Protein AF-A0A1I8IJ04-F1 (afdb_monomer_lite)

Secondary structure (DSSP, 8-state):
-----PPSS-EEE--EEE-TTSS-EEEPPPEEE----PPPPPEEEEEETTHHHHHHHHHHHHHHHHHHHHHHHHHHHHHT-SS--HHHHHHHHHHHHHHHHHHHHHHHHHHHHGGGSSEEEEEEEEE---S-TTS---EEEEEETTEE-SSPEETT--EEEEEEETTSS---EEEEEEETTTTEEPPP---B-

Radius of gyration: 32.97 Å; chains: 1; bounding box: 80×35×93 Å

Sequence (193 aa):
AEVTGLRSGTYHLQLEVQLHGTQMAVLSAALTVQPTLTPDPPTVTVSVVGLEQRRQLEATVCRLVNRRDRHVRRIHNIHMLPTKTLEETQLLAKYTETYNQIMDSLEDCFKSLEAYTGELVLQVSWACPQSNQEVPLSGYRVLVDGRQYGSALHQGMSSVRIKLSTDRPSHAVSMVALCESQGTQSPESNVVE

Organism: NCBI:txid282301

pLDDT: mean 90.71, std 8.18, range [56.47, 98.12]

Foldseek 3Di:
DDDDDDDFDKDWDKDWDQDPPDRDIDIDHTDIDGDDDAFAAKAKDKDWPCPVVLVVLVVLLVVLVVLLVVLVVLLVVLVPDPDHDPVSVVVNVVSVVVNVVSVVVNVVSVVVCVVVPFKTKMKMFIDGDTPDPVQDWQFKFKAKQNHTDDDTGGPPDGIDIDIDGVPDVDIWIWMWTAGPVRRHIHPIHDIDD

Structure (mmCIF, N/CA/C/O backbone):
data_AF-A0A1I8IJ04-F1
#
_entry.id   AF-A0A1I8IJ04-F1
#
loop_
_atom_site.group_PDB
_atom_site.id
_atom_site.type_symbol
_atom_site.label_atom_id
_atom_site.label_alt_id
_atom_site.label_comp_id
_atom_site.label_asym_id
_atom_site.label_entity_id
_atom_site.label_seq_id
_atom_site.pdbx_PDB_ins_code
_atom_site.Cartn_x
_atom_site.Cartn_y
_atom_site.Cartn_z
_atom_site.occupancy
_atom_site.B_iso_or_equiv
_atom_site.auth_seq_id
_atom_site.auth_comp_id
_atom_site.auth_asym_id
_atom_site.auth_atom_id
_atom_site.pdbx_PDB_model_num
ATOM 1 N N . ALA A 1 1 ? -30.677 -16.085 27.618 1.00 56.47 1 ALA A N 1
ATOM 2 C CA . ALA A 1 1 ? -30.889 -14.697 27.171 1.00 56.47 1 ALA A CA 1
ATOM 3 C C . ALA A 1 1 ? -29.604 -13.937 27.439 1.00 56.47 1 ALA A C 1
ATOM 5 O O . ALA A 1 1 ? -29.071 -14.074 28.533 1.00 56.47 1 ALA A O 1
ATOM 6 N N . GLU A 1 2 ? -29.082 -13.226 26.447 1.00 61.84 2 GLU A N 1
ATOM 7 C CA . GLU A 1 2 ? -27.903 -12.369 26.588 1.00 61.84 2 GLU A CA 1
ATOM 8 C C . GLU A 1 2 ? -28.388 -10.922 26.733 1.00 61.84 2 GLU A C 1
ATOM 10 O O . GLU A 1 2 ? -29.292 -10.505 26.008 1.00 61.84 2 GLU A O 1
ATOM 15 N N . VAL A 1 3 ? -27.864 -10.186 27.717 1.00 66.31 3 VAL A N 1
ATOM 16 C CA . VAL A 1 3 ? -28.253 -8.792 27.971 1.00 66.31 3 VAL A CA 1
ATOM 17 C C . VAL A 1 3 ? -27.189 -7.887 27.363 1.00 66.31 3 VAL A C 1
ATOM 19 O O . VAL A 1 3 ? -26.081 -7.793 27.882 1.00 66.31 3 VAL A O 1
ATOM 22 N N . THR A 1 4 ? -27.525 -7.229 26.257 1.00 68.38 4 THR A N 1
ATOM 23 C CA . THR A 1 4 ? -26.627 -6.337 25.508 1.00 68.38 4 THR A CA 1
ATOM 24 C C . THR A 1 4 ? -27.082 -4.879 25.604 1.00 68.38 4 THR A C 1
ATOM 26 O O . THR A 1 4 ? -28.256 -4.608 25.845 1.00 68.38 4 THR A O 1
ATOM 29 N N . GLY A 1 5 ? -26.176 -3.924 25.369 1.00 65.56 5 GLY A N 1
ATOM 30 C CA . GLY A 1 5 ? -26.518 -2.492 25.313 1.00 65.56 5 GLY A CA 1
ATOM 31 C C . GLY A 1 5 ? -26.672 -1.807 26.675 1.00 65.56 5 GLY A C 1
ATOM 32 O O . GLY A 1 5 ? -27.296 -0.751 26.773 1.00 65.56 5 GLY A O 1
ATOM 33 N N . LEU A 1 6 ? -26.114 -2.397 27.733 1.00 70.56 6 LEU A N 1
ATOM 34 C CA . LEU A 1 6 ? -26.060 -1.770 29.049 1.00 70.56 6 LEU A CA 1
ATOM 35 C C . LEU A 1 6 ? -25.061 -0.602 29.031 1.00 70.56 6 LEU A C 1
ATOM 37 O O . LEU A 1 6 ? -23.940 -0.734 28.544 1.00 70.56 6 LEU A O 1
ATOM 41 N N . ARG A 1 7 ? -25.473 0.549 29.572 1.00 70.25 7 ARG A N 1
ATOM 42 C CA . ARG A 1 7 ? -24.591 1.707 29.809 1.00 70.25 7 ARG A CA 1
ATOM 43 C C . ARG A 1 7 ? -23.613 1.423 30.950 1.00 70.25 7 ARG A C 1
ATOM 45 O O . ARG A 1 7 ? -23.806 0.454 31.684 1.00 70.25 7 ARG A O 1
ATOM 52 N N . SER A 1 8 ? -22.628 2.299 31.150 1.00 67.88 8 SER A N 1
ATOM 53 C CA . SER A 1 8 ? -21.810 2.278 32.366 1.00 67.88 8 SER A CA 1
ATOM 54 C C . SER A 1 8 ? -22.700 2.302 33.606 1.00 67.88 8 SER A C 1
ATOM 56 O O . SER A 1 8 ? -23.644 3.091 33.687 1.00 67.88 8 SER A O 1
ATOM 58 N N . GLY A 1 9 ? -22.435 1.416 34.558 1.00 71.69 9 GLY A N 1
ATOM 59 C CA . GLY A 1 9 ? -23.201 1.366 35.792 1.00 71.69 9 GLY A CA 1
ATOM 60 C C . GLY A 1 9 ? -23.148 0.017 36.485 1.00 71.69 9 GLY A C 1
ATOM 61 O O . GLY A 1 9 ? -22.697 -0.989 35.938 1.00 71.69 9 GLY A O 1
ATOM 62 N N . THR A 1 10 ? -23.634 0.019 37.719 1.00 81.19 10 THR A N 1
ATOM 63 C CA . THR A 1 10 ? -23.837 -1.193 38.503 1.00 81.19 10 THR A CA 1
ATOM 64 C C . THR A 1 10 ? -25.264 -1.668 38.278 1.00 81.19 10 THR A C 1
ATOM 66 O O . THR A 1 10 ? -26.213 -0.941 38.566 1.00 81.19 10 THR A O 1
ATOM 69 N N . TYR A 1 11 ? -25.414 -2.887 37.772 1.00 85.56 11 TYR A N 1
ATOM 70 C CA . TYR A 1 11 ? -26.710 -3.512 37.541 1.00 85.56 11 TYR A CA 1
ATOM 71 C C . TYR A 1 11 ? -26.932 -4.623 38.555 1.00 85.56 11 TYR A C 1
ATOM 73 O O . TYR A 1 11 ? -26.007 -5.354 38.912 1.00 85.56 11 TYR A O 1
ATOM 81 N N . HIS A 1 12 ? -28.180 -4.766 38.986 1.00 87.81 12 HIS A N 1
ATOM 82 C CA . HIS A 1 12 ? -28.627 -5.892 39.791 1.00 87.81 12 HIS A CA 1
ATOM 83 C C . HIS A 1 12 ? -29.504 -6.782 38.919 1.00 87.81 12 HIS A C 1
ATOM 85 O O . HIS A 1 12 ? -30.594 -6.387 38.510 1.00 87.81 12 HIS A O 1
ATOM 91 N N . LEU A 1 13 ? -29.003 -7.971 38.604 1.00 87.62 13 LEU A N 1
ATOM 92 C CA . LEU A 1 13 ? -29.735 -8.986 37.861 1.00 87.62 13 LEU A CA 1
ATOM 93 C C . LEU A 1 13 ? -30.413 -9.938 38.845 1.00 87.62 13 LEU A C 1
ATOM 95 O O . LEU A 1 13 ? -29.781 -10.428 39.781 1.00 87.62 13 LEU A O 1
ATOM 99 N N . GLN A 1 14 ? -31.690 -10.221 38.615 1.00 90.44 14 GLN A N 1
ATOM 100 C CA . GLN A 1 14 ? -32.460 -11.208 39.365 1.00 90.44 14 GLN A CA 1
ATOM 101 C C . GLN A 1 14 ? -33.199 -12.117 38.389 1.00 90.44 14 GLN A C 1
ATOM 103 O O . GLN A 1 14 ? -33.692 -11.665 37.357 1.00 90.44 14 GLN A O 1
ATOM 108 N N . LEU A 1 15 ? -33.257 -13.406 38.717 1.00 88.81 15 LEU A N 1
ATOM 109 C CA . LEU A 1 15 ? -34.081 -14.372 38.010 1.00 88.81 15 LEU A CA 1
ATOM 110 C C . LEU A 1 15 ? -35.420 -14.481 38.740 1.00 88.81 15 LEU A C 1
ATOM 112 O O . LEU A 1 15 ? -35.450 -14.857 39.912 1.00 88.81 15 LEU A O 1
ATOM 116 N N . GLU A 1 16 ? -36.509 -14.184 38.042 1.00 91.75 16 GLU A N 1
ATOM 117 C CA . GLU A 1 16 ? -37.867 -14.439 38.517 1.00 91.75 16 GLU A CA 1
ATOM 118 C C . GLU A 1 16 ? -38.419 -15.682 37.816 1.00 91.75 16 GLU A C 1
ATOM 120 O O . GLU A 1 16 ? -38.461 -15.750 36.586 1.00 91.75 16 GLU A O 1
ATOM 125 N N . VAL A 1 17 ? -38.820 -16.686 38.596 1.00 90.00 17 VAL A N 1
ATOM 126 C CA . VAL A 1 17 ? -39.438 -17.914 38.085 1.00 90.00 17 VAL A CA 1
ATOM 127 C C . VAL A 1 17 ? -40.867 -17.992 38.593 1.00 90.00 17 VAL A C 1
ATOM 129 O O . VAL A 1 17 ? -41.111 -18.039 39.800 1.00 90.00 17 VAL A O 1
ATOM 132 N N . GLN A 1 18 ? -41.816 -18.040 37.664 1.00 92.06 18 GLN A N 1
ATOM 133 C CA . GLN A 1 18 ? -43.234 -18.122 37.985 1.00 92.06 18 GLN A CA 1
ATOM 134 C C . GLN A 1 18 ? -43.676 -19.586 38.058 1.00 92.06 18 GLN A C 1
ATOM 136 O O . GLN A 1 18 ? -43.494 -20.353 37.110 1.00 92.06 18 GLN A O 1
ATOM 141 N N . LEU A 1 19 ? -44.225 -19.995 39.203 1.00 87.62 19 LEU A N 1
ATOM 142 C CA . LEU A 1 19 ? -44.601 -21.387 39.447 1.00 87.62 19 LEU A CA 1
ATOM 143 C C . LEU A 1 19 ? -45.968 -21.693 38.825 1.00 87.62 19 LEU A C 1
ATOM 145 O O . LEU A 1 19 ? -46.998 -21.163 39.249 1.00 87.62 19 LEU A O 1
ATOM 149 N N . HIS A 1 20 ? -45.979 -22.581 37.831 1.00 87.88 20 HIS A N 1
ATOM 150 C CA . HIS A 1 20 ? -47.178 -22.946 37.081 1.00 87.88 20 HIS A CA 1
ATOM 151 C C . HIS A 1 20 ? -48.312 -23.437 37.998 1.00 87.88 20 HIS A C 1
ATOM 153 O O . HIS A 1 20 ? -48.116 -24.322 38.829 1.00 87.88 20 HIS A O 1
ATOM 159 N N . GLY A 1 21 ? -49.517 -22.891 37.814 1.00 86.00 21 GLY A N 1
ATOM 160 C CA . GLY A 1 21 ? -50.687 -23.225 38.633 1.00 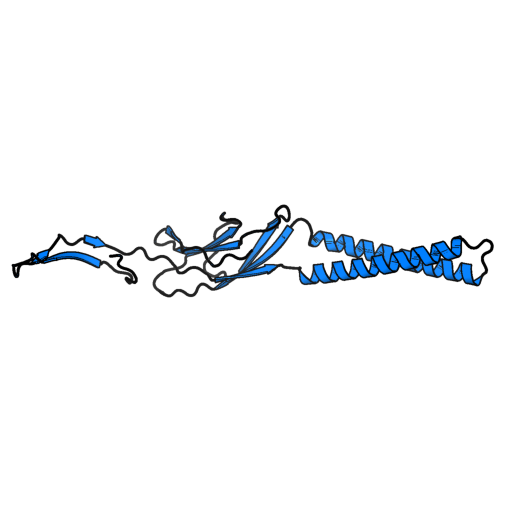86.00 21 GLY A CA 1
ATOM 161 C C . GLY A 1 21 ? -50.758 -22.484 39.972 1.00 86.00 21 GLY A C 1
ATOM 162 O O . GLY A 1 21 ? -51.680 -22.728 40.745 1.00 86.00 21 GLY A O 1
ATOM 163 N N . THR A 1 22 ? -49.830 -21.561 40.244 1.00 85.31 22 THR A N 1
ATOM 164 C CA . THR A 1 22 ? -49.875 -20.668 41.410 1.00 85.31 22 THR A CA 1
ATOM 165 C C . THR A 1 22 ? -49.720 -19.206 40.984 1.00 85.31 22 THR A C 1
ATOM 167 O O . THR A 1 22 ? -49.283 -18.918 39.873 1.00 85.31 22 THR A O 1
ATOM 170 N N . GLN A 1 23 ? -50.058 -18.269 41.875 1.00 84.88 23 GLN A N 1
ATOM 171 C CA . GLN A 1 23 ? -49.698 -16.849 41.721 1.00 84.88 23 GLN A CA 1
ATOM 172 C C . GLN A 1 23 ? -48.345 -16.511 42.373 1.00 84.88 23 GLN A C 1
ATOM 174 O O . GLN A 1 23 ? -48.031 -15.342 42.577 1.00 84.88 23 GLN A O 1
ATOM 179 N N . MET A 1 24 ? -47.548 -17.519 42.741 1.00 84.81 24 MET A N 1
ATOM 180 C CA . MET A 1 24 ? -46.270 -17.302 43.411 1.00 84.81 24 MET A CA 1
ATOM 181 C C . MET A 1 24 ? -45.136 -17.168 42.395 1.00 84.81 24 MET A C 1
ATOM 183 O O . MET A 1 24 ? -44.966 -18.007 41.506 1.00 84.81 24 MET A O 1
ATOM 187 N N . ALA A 1 25 ? -44.334 -16.123 42.575 1.00 86.31 25 ALA A N 1
ATOM 188 C CA . ALA A 1 25 ? -43.058 -15.944 41.902 1.00 86.31 25 ALA A CA 1
ATOM 189 C C . ALA A 1 25 ? -41.919 -16.190 42.897 1.00 86.31 25 ALA A C 1
ATOM 191 O O . ALA A 1 25 ? -41.970 -15.734 44.042 1.00 86.31 25 ALA A O 1
ATOM 192 N N . VAL A 1 26 ? -40.900 -16.931 42.465 1.00 90.06 26 VAL A N 1
ATOM 193 C CA . VAL A 1 26 ? -39.673 -17.155 43.232 1.00 90.06 26 VAL A CA 1
ATOM 194 C C . VAL A 1 26 ? -38.569 -16.311 42.613 1.00 90.06 26 VAL A C 1
ATOM 196 O O . VAL A 1 26 ? -38.272 -16.447 41.427 1.00 90.06 26 VAL A O 1
ATOM 199 N N . LEU A 1 27 ? -37.969 -15.447 43.427 1.00 90.12 27 LEU A N 1
ATOM 200 C CA . LEU A 1 27 ? -36.862 -14.579 43.035 1.00 90.12 27 LEU A CA 1
ATOM 201 C C . LEU A 1 27 ? -35.532 -15.188 43.483 1.00 90.12 27 LEU A C 1
ATOM 203 O O . LEU A 1 27 ? -35.409 -15.674 44.610 1.00 90.12 27 LEU A O 1
ATOM 207 N N . SER A 1 28 ? -34.519 -15.137 42.621 1.00 90.38 28 SER A N 1
ATOM 208 C CA . SER A 1 28 ? -33.143 -15.445 43.012 1.00 90.38 28 SER A CA 1
ATOM 209 C C . SER A 1 28 ? -32.532 -14.322 43.856 1.00 90.38 28 SER A C 1
ATOM 211 O O . SER A 1 28 ? -33.002 -13.182 43.860 1.00 90.38 28 SER A O 1
ATOM 213 N N . ALA A 1 29 ? -31.402 -14.611 44.506 1.00 89.94 29 ALA A N 1
ATOM 214 C CA . ALA A 1 29 ? -30.531 -13.557 45.019 1.00 89.94 29 ALA A CA 1
ATOM 215 C C . ALA A 1 29 ? -30.107 -12.608 43.881 1.00 89.94 29 ALA A C 1
ATOM 217 O O . ALA A 1 29 ? -29.963 -13.035 42.730 1.00 89.94 29 ALA A O 1
ATOM 218 N N . ALA A 1 30 ? -29.919 -11.326 44.209 1.00 88.00 30 ALA A N 1
ATOM 219 C CA . ALA A 1 30 ? -29.448 -10.333 43.252 1.00 88.00 30 ALA A CA 1
ATOM 220 C C . ALA A 1 30 ? -27.968 -10.562 42.931 1.00 88.00 30 ALA A C 1
ATOM 222 O O . ALA A 1 30 ? -27.127 -10.581 43.830 1.00 88.00 30 ALA A O 1
ATOM 223 N N . LEU A 1 31 ? -27.655 -10.693 41.645 1.00 87.12 31 LEU A N 1
ATOM 224 C CA . LEU A 1 31 ? -26.290 -10.678 41.143 1.00 87.12 31 LEU A CA 1
ATOM 225 C C . LEU A 1 31 ? -25.923 -9.245 40.762 1.00 87.12 31 LEU A C 1
ATOM 227 O O . LEU A 1 31 ? -26.550 -8.647 39.888 1.00 87.12 31 LEU A O 1
ATOM 231 N N . THR A 1 32 ? -24.894 -8.705 41.403 1.00 86.38 32 THR A N 1
ATOM 232 C CA . THR A 1 32 ? -24.344 -7.398 41.045 1.00 86.38 32 THR A CA 1
ATOM 233 C C . THR A 1 32 ? -23.336 -7.565 39.915 1.00 86.38 32 THR A C 1
ATOM 235 O O . THR A 1 32 ? -22.356 -8.292 40.062 1.00 86.38 32 THR A O 1
ATOM 238 N N . VAL A 1 33 ? -23.565 -6.883 38.797 1.00 83.44 33 VAL A N 1
ATOM 239 C CA . VAL A 1 33 ? -22.701 -6.911 37.611 1.00 83.44 33 VAL A CA 1
ATOM 240 C C . VAL A 1 33 ? -22.368 -5.499 37.155 1.00 83.44 33 VAL A C 1
ATOM 242 O O . VAL A 1 33 ? -23.212 -4.604 37.170 1.00 83.44 33 VAL A O 1
ATOM 245 N N . GLN A 1 34 ? -21.127 -5.324 36.714 1.00 77.88 34 GLN A N 1
ATOM 246 C CA . GLN A 1 34 ? -20.659 -4.127 36.028 1.00 77.88 34 GLN A CA 1
ATOM 247 C C . GLN A 1 34 ? -20.233 -4.540 34.618 1.00 77.88 34 GLN A C 1
ATOM 249 O O . GLN A 1 34 ? -19.296 -5.330 34.487 1.00 77.88 34 GLN A O 1
ATOM 254 N N . PRO A 1 35 ? -20.929 -4.078 33.567 1.00 72.69 35 PRO A N 1
ATOM 255 C CA . PRO A 1 35 ? -20.562 -4.385 32.196 1.00 72.69 35 PRO A CA 1
ATOM 256 C C . PRO A 1 35 ? -19.160 -3.855 31.913 1.00 72.69 35 PRO A C 1
ATOM 258 O O . PRO A 1 35 ? -18.861 -2.687 32.167 1.00 72.69 35 PRO A O 1
ATOM 261 N N . THR A 1 36 ? -18.299 -4.710 31.373 1.00 70.44 36 THR A N 1
ATOM 262 C CA . THR A 1 36 ? -17.015 -4.279 30.830 1.00 70.44 36 THR A CA 1
ATOM 263 C C . THR A 1 36 ? -17.291 -3.461 29.572 1.00 70.44 36 THR A C 1
ATOM 265 O O . THR A 1 36 ? -17.899 -3.965 28.628 1.00 70.44 36 THR A O 1
ATOM 268 N N . LEU A 1 37 ? -16.886 -2.193 29.564 1.00 76.00 37 LEU A N 1
ATOM 269 C CA . LEU A 1 37 ? -17.071 -1.321 28.412 1.00 76.00 37 LEU A CA 1
ATOM 270 C C . LEU A 1 37 ? -15.836 -1.437 27.526 1.00 76.00 37 LEU A C 1
ATOM 272 O O . LEU A 1 37 ? -14.731 -1.054 27.909 1.00 76.00 37 LEU A O 1
ATOM 276 N N . THR A 1 38 ? -16.023 -1.989 26.336 1.00 82.81 38 THR A N 1
ATOM 277 C CA . THR A 1 38 ? -14.989 -2.025 25.303 1.00 82.81 38 THR A CA 1
ATOM 278 C C . THR A 1 38 ? -15.186 -0.860 24.340 1.00 82.81 38 THR A C 1
ATOM 280 O O . THR A 1 38 ? -16.334 -0.526 24.039 1.00 82.81 38 THR A O 1
ATOM 283 N N . PRO A 1 39 ? -14.104 -0.253 23.831 1.00 89.06 39 PRO A N 1
ATOM 284 C CA . PRO A 1 39 ? -14.224 0.753 22.788 1.00 89.06 39 PRO A CA 1
ATOM 285 C C . PRO A 1 39 ? -14.761 0.146 21.489 1.00 89.06 39 PRO A C 1
ATOM 287 O O . PRO A 1 39 ? -14.591 -1.050 21.227 1.00 89.06 39 PRO A O 1
ATOM 290 N N . ASP A 1 40 ? -15.372 0.988 20.662 1.00 91.38 40 ASP A N 1
ATOM 291 C CA . ASP A 1 40 ? -15.777 0.605 19.312 1.00 91.38 40 ASP A CA 1
ATOM 292 C C . ASP A 1 40 ? -14.547 0.394 18.415 1.00 91.38 40 ASP A C 1
ATOM 294 O O . ASP A 1 40 ? -13.523 1.066 18.608 1.00 91.38 40 ASP A O 1
ATOM 298 N N . PRO A 1 41 ? -14.620 -0.529 17.436 1.00 94.12 41 PRO A N 1
ATOM 299 C CA . PRO A 1 41 ? -13.514 -0.789 16.531 1.00 94.12 41 PRO A CA 1
ATOM 300 C C . PRO A 1 41 ? -13.253 0.417 15.614 1.00 94.12 41 PRO A C 1
ATOM 302 O O . PRO A 1 41 ? -14.196 1.032 15.104 1.00 94.12 41 PRO A O 1
ATOM 305 N N . PRO A 1 42 ? -11.980 0.750 15.344 1.00 96.12 42 PRO A N 1
ATOM 306 C CA . PRO A 1 42 ? -11.651 1.782 14.374 1.00 96.12 42 PRO A CA 1
ATOM 307 C C . PRO A 1 42 ? -12.023 1.335 12.956 1.00 96.12 42 PRO A C 1
ATOM 309 O O . PRO A 1 42 ? -12.065 0.149 12.644 1.00 96.12 42 PRO A O 1
ATOM 312 N N . THR A 1 43 ? -12.246 2.298 12.067 1.00 97.12 43 THR A N 1
ATOM 313 C CA . THR A 1 43 ? -12.344 2.068 10.621 1.00 97.12 43 THR A CA 1
ATOM 314 C C . THR A 1 43 ? -11.022 2.449 9.975 1.00 97.12 43 THR A C 1
ATOM 316 O O . THR A 1 43 ? -10.601 3.603 10.066 1.00 97.12 43 THR A O 1
ATOM 319 N N . VAL A 1 44 ? -10.368 1.483 9.335 1.00 97.50 44 VAL A N 1
ATOM 320 C CA . VAL A 1 44 ? -9.023 1.615 8.770 1.00 97.50 44 VAL A CA 1
ATOM 321 C C . VAL A 1 44 ? -9.085 1.801 7.258 1.00 97.50 44 VAL A C 1
ATOM 323 O O . VAL A 1 44 ? -9.836 1.134 6.550 1.00 97.50 44 VAL A O 1
ATOM 326 N N . THR A 1 45 ? -8.236 2.692 6.761 1.00 97.38 45 THR A N 1
ATOM 327 C CA . THR A 1 45 ? -7.965 2.925 5.343 1.00 97.38 45 THR A CA 1
ATOM 328 C C . THR A 1 45 ? -6.466 2.827 5.105 1.00 97.38 45 THR A C 1
ATOM 330 O O . THR A 1 45 ? -5.667 3.315 5.907 1.00 97.38 45 THR A O 1
ATOM 333 N N . VAL A 1 46 ? -6.071 2.185 4.010 1.00 96.44 46 VAL A N 1
ATOM 334 C CA . VAL A 1 46 ? -4.663 1.959 3.678 1.00 96.44 46 VAL A CA 1
ATOM 335 C C . VAL A 1 46 ? -4.394 2.486 2.279 1.00 96.44 46 VAL A C 1
ATOM 337 O O . VAL A 1 46 ? -5.169 2.259 1.354 1.00 96.44 46 VAL A O 1
ATOM 340 N N . SER A 1 47 ? -3.278 3.190 2.119 1.00 95.31 47 SER A N 1
ATOM 341 C CA . SER A 1 47 ? -2.760 3.571 0.806 1.00 95.31 47 SER A CA 1
ATOM 342 C C . SER A 1 47 ? -1.276 3.249 0.705 1.00 95.31 47 SER A C 1
ATOM 344 O O . SER A 1 47 ? -0.525 3.401 1.668 1.00 95.31 47 SER A O 1
ATOM 346 N N . VAL A 1 48 ? -0.847 2.792 -0.469 1.00 94.38 48 VAL A N 1
ATOM 347 C CA . VAL A 1 48 ? 0.558 2.476 -0.736 1.00 94.38 48 VAL A CA 1
ATOM 348 C C . VAL A 1 48 ? 1.284 3.760 -1.129 1.00 94.38 48 VAL A C 1
ATOM 350 O O . VAL A 1 48 ? 0.968 4.391 -2.143 1.00 94.38 48 VAL A O 1
ATOM 353 N N . VAL A 1 49 ? 2.271 4.154 -0.332 1.00 94.12 49 VAL A N 1
ATOM 354 C CA . VAL A 1 49 ? 3.097 5.332 -0.596 1.00 94.12 49 VAL A CA 1
ATOM 355 C C . VAL A 1 49 ? 4.009 5.037 -1.782 1.00 94.12 49 VAL A C 1
ATOM 357 O O . VAL A 1 49 ? 4.695 4.020 -1.813 1.00 94.12 49 VAL A O 1
ATOM 360 N N . GLY A 1 50 ? 4.036 5.938 -2.765 1.00 91.94 50 GLY A N 1
ATOM 361 C CA . GLY A 1 50 ? 4.925 5.793 -3.917 1.00 91.94 50 GLY A CA 1
ATOM 362 C C . GLY A 1 50 ? 4.399 4.893 -5.037 1.00 91.94 50 GLY A C 1
ATOM 363 O O . GLY A 1 50 ? 5.090 4.725 -6.037 1.00 91.94 50 GLY A O 1
ATOM 364 N N . LEU A 1 51 ? 3.196 4.317 -4.908 1.00 91.88 51 LEU A N 1
ATOM 365 C CA . LEU A 1 51 ? 2.653 3.382 -5.901 1.00 91.88 51 LEU A CA 1
ATOM 366 C C . LEU A 1 51 ? 2.508 4.014 -7.287 1.00 91.88 51 LEU A C 1
ATOM 368 O O . LEU A 1 51 ? 2.879 3.409 -8.290 1.00 91.88 51 LEU A O 1
ATOM 372 N N . GLU A 1 52 ? 1.975 5.232 -7.347 1.00 93.44 52 GLU A N 1
ATOM 373 C CA . GLU A 1 52 ? 1.774 5.932 -8.615 1.00 93.44 52 GLU A CA 1
ATOM 374 C C . GLU A 1 52 ? 3.114 6.324 -9.251 1.00 93.44 52 GLU A C 1
ATOM 376 O O . GLU A 1 52 ? 3.325 6.120 -10.443 1.00 93.44 52 GLU A O 1
ATOM 381 N N . GLN A 1 53 ? 4.066 6.788 -8.441 1.00 93.69 53 GLN A N 1
ATOM 382 C CA . GLN A 1 53 ? 5.427 7.090 -8.880 1.00 93.69 53 GLN A CA 1
ATOM 383 C C . GLN A 1 53 ? 6.115 5.839 -9.441 1.00 93.69 53 GLN A C 1
ATOM 385 O O . GLN A 1 53 ? 6.702 5.891 -10.522 1.00 93.69 53 GLN A O 1
ATOM 390 N N . ARG A 1 54 ? 5.978 4.693 -8.761 1.00 93.38 54 ARG A N 1
ATOM 391 C CA . ARG A 1 54 ? 6.492 3.406 -9.237 1.00 93.38 54 ARG A CA 1
ATOM 392 C C . ARG A 1 54 ? 5.859 3.004 -10.571 1.00 93.38 54 ARG 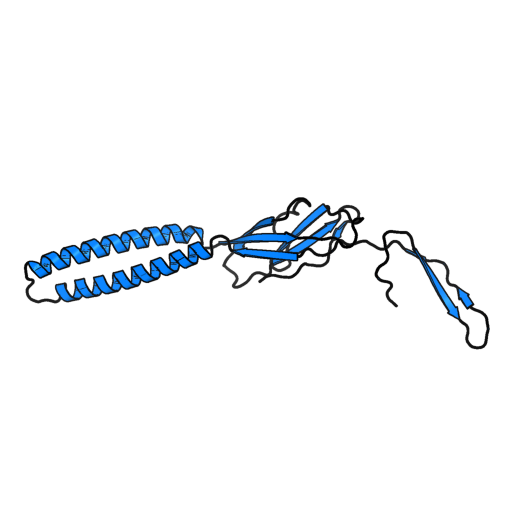A C 1
ATOM 394 O O . ARG A 1 54 ? 6.586 2.647 -11.493 1.00 93.38 54 ARG A O 1
ATOM 401 N N . ARG A 1 55 ? 4.534 3.117 -10.715 1.00 94.06 55 ARG A N 1
ATOM 402 C CA . ARG A 1 55 ? 3.829 2.819 -11.978 1.00 94.06 55 ARG A CA 1
ATOM 403 C C . ARG A 1 55 ? 4.315 3.693 -13.132 1.00 94.06 55 ARG A C 1
ATOM 405 O O . ARG A 1 55 ? 4.541 3.200 -14.237 1.00 94.06 55 ARG A O 1
ATOM 412 N N . GLN A 1 56 ? 4.514 4.986 -12.885 1.00 95.25 56 GLN A N 1
ATOM 413 C CA . GLN A 1 56 ? 5.046 5.917 -13.883 1.00 95.25 56 GLN A CA 1
ATOM 414 C C . GLN A 1 56 ? 6.490 5.582 -14.272 1.00 95.25 56 GLN A C 1
ATOM 416 O O . GLN A 1 56 ? 6.859 5.684 -15.450 1.00 95.25 56 GLN A O 1
ATOM 421 N N . LEU A 1 57 ? 7.298 5.147 -13.306 1.00 95.44 57 LEU A N 1
ATOM 422 C CA . LEU A 1 57 ? 8.665 4.710 -13.543 1.00 95.44 57 LEU A CA 1
ATOM 423 C C . LEU A 1 57 ? 8.703 3.429 -14.389 1.00 95.44 57 LEU A C 1
ATOM 425 O O . LEU A 1 57 ? 9.378 3.400 -15.416 1.00 95.44 57 LEU A O 1
ATOM 429 N N . GLU A 1 58 ? 7.904 2.419 -14.045 1.00 94.62 58 GLU A N 1
ATOM 430 C CA . GLU A 1 58 ? 7.760 1.177 -14.818 1.00 94.62 58 GLU A CA 1
ATOM 431 C C . GLU A 1 58 ? 7.303 1.452 -16.263 1.00 94.62 58 GLU A C 1
ATOM 433 O O . GLU A 1 58 ? 7.881 0.931 -17.224 1.00 94.62 58 GLU A O 1
ATOM 438 N N . ALA A 1 59 ? 6.327 2.348 -16.450 1.00 96.38 59 ALA A N 1
ATOM 439 C CA . ALA A 1 59 ? 5.886 2.776 -17.777 1.00 96.38 59 ALA A CA 1
ATOM 440 C C . ALA A 1 59 ? 7.007 3.475 -18.569 1.00 96.38 59 ALA A C 1
ATOM 442 O O . ALA A 1 59 ? 7.125 3.319 -19.788 1.00 96.38 59 ALA A O 1
ATOM 443 N N . THR A 1 60 ? 7.853 4.250 -17.893 1.00 97.31 60 THR A N 1
ATOM 444 C CA . THR A 1 60 ? 8.995 4.932 -18.513 1.00 97.31 60 THR A CA 1
ATOM 445 C C . THR A 1 60 ? 10.086 3.948 -18.915 1.00 97.31 60 THR A C 1
ATOM 447 O O . THR A 1 60 ? 10.521 3.987 -20.067 1.00 97.31 60 THR A O 1
ATOM 450 N N . VAL A 1 61 ? 10.435 3.000 -18.045 1.00 97.06 61 VAL A N 1
ATOM 451 C CA . VAL A 1 61 ? 11.369 1.907 -18.352 1.00 97.06 61 VAL A CA 1
ATOM 452 C C . VAL A 1 61 ? 10.888 1.115 -19.565 1.00 97.06 61 VAL A C 1
ATOM 454 O O . VAL A 1 61 ? 11.645 0.930 -20.517 1.00 97.06 61 VAL A O 1
ATOM 457 N N . CYS A 1 62 ? 9.611 0.724 -19.605 1.00 97.44 62 CYS A N 1
ATOM 458 C CA . CYS A 1 62 ? 9.041 -0.002 -20.741 1.00 97.44 62 CYS A CA 1
ATOM 459 C C . CYS A 1 62 ? 9.171 0.785 -22.059 1.00 97.44 62 CYS A C 1
ATOM 461 O O . CYS A 1 62 ? 9.569 0.238 -23.093 1.00 97.44 62 CYS A O 1
ATOM 463 N N . ARG A 1 63 ? 8.899 2.098 -22.042 1.00 97.94 63 ARG A N 1
ATOM 464 C CA . ARG A 1 63 ? 9.088 2.964 -23.221 1.00 97.94 63 ARG A CA 1
ATOM 465 C C . ARG A 1 63 ? 10.551 3.033 -23.654 1.00 97.94 63 ARG A C 1
ATOM 467 O O . ARG A 1 63 ? 10.826 2.944 -24.853 1.00 97.94 63 ARG A O 1
ATOM 474 N N . LEU A 1 64 ? 11.475 3.179 -22.708 1.00 98.12 64 LEU A N 1
ATOM 475 C CA . LEU A 1 64 ? 12.910 3.255 -22.979 1.00 98.12 64 LEU A CA 1
ATOM 476 C C . LEU A 1 64 ? 13.454 1.939 -23.546 1.00 98.12 64 LEU A C 1
ATOM 478 O O . LEU A 1 64 ? 14.148 1.977 -24.556 1.00 98.12 64 LEU A O 1
ATOM 482 N N . VAL A 1 65 ? 13.070 0.786 -22.991 1.00 97.94 65 VAL A N 1
ATOM 483 C CA . VAL A 1 65 ? 13.448 -0.543 -23.507 1.00 97.94 65 VAL A CA 1
ATOM 484 C C . VAL A 1 65 ? 12.941 -0.741 -24.936 1.00 97.94 65 VAL A C 1
ATOM 486 O O . VAL A 1 65 ? 13.712 -1.075 -25.834 1.00 97.94 65 VAL A O 1
ATOM 489 N N . ASN A 1 66 ? 11.669 -0.429 -25.192 1.00 97.69 66 ASN A N 1
ATOM 490 C CA . ASN A 1 66 ? 11.111 -0.505 -26.542 1.00 97.69 66 ASN A CA 1
ATOM 491 C C . ASN A 1 66 ? 11.844 0.421 -27.525 1.00 97.69 66 ASN A C 1
ATOM 493 O O . ASN A 1 66 ? 12.042 0.079 -28.695 1.00 97.69 66 ASN A O 1
ATOM 497 N N . ARG A 1 67 ? 12.253 1.611 -27.072 1.00 97.44 67 ARG A N 1
ATOM 498 C CA . ARG A 1 67 ? 13.041 2.545 -27.879 1.00 97.44 67 ARG A CA 1
ATOM 499 C C . ARG A 1 67 ? 14.452 2.003 -28.124 1.00 97.44 67 ARG A C 1
ATOM 501 O O . ARG A 1 67 ? 14.891 2.024 -29.273 1.00 97.44 67 ARG A O 1
ATOM 508 N N . ARG A 1 68 ? 15.122 1.464 -27.101 1.00 97.75 68 ARG A N 1
ATOM 509 C CA . ARG A 1 68 ? 16.440 0.816 -27.191 1.00 97.75 68 ARG A CA 1
ATOM 510 C C . ARG A 1 68 ? 16.429 -0.267 -28.260 1.00 97.75 68 ARG A C 1
ATOM 512 O O . ARG A 1 68 ? 17.242 -0.219 -29.175 1.00 97.75 68 ARG A O 1
ATOM 519 N N . ASP A 1 69 ? 15.463 -1.177 -28.211 1.00 97.44 69 ASP A N 1
ATOM 520 C CA . ASP A 1 69 ? 15.398 -2.314 -29.132 1.00 97.44 69 ASP A CA 1
ATOM 521 C C . ASP A 1 69 ? 15.205 -1.865 -30.589 1.00 97.44 69 ASP A C 1
ATOM 523 O O . ASP A 1 69 ? 15.809 -2.421 -31.508 1.00 97.44 69 ASP A O 1
ATOM 527 N N . ARG A 1 70 ? 14.429 -0.795 -30.823 1.00 96.31 70 ARG A N 1
ATOM 528 C CA . ARG A 1 70 ? 14.316 -0.171 -32.155 1.00 96.31 70 ARG A CA 1
ATOM 529 C C . ARG A 1 70 ? 15.651 0.400 -32.632 1.00 96.31 70 ARG A C 1
ATOM 531 O O . ARG A 1 70 ? 15.978 0.257 -33.809 1.00 96.31 70 ARG A O 1
ATOM 538 N N . HIS A 1 71 ? 16.408 1.052 -31.751 1.00 95.25 71 HIS A N 1
ATOM 539 C CA . HIS A 1 71 ? 17.720 1.607 -32.086 1.00 95.25 71 HIS A CA 1
ATOM 540 C C . HIS A 1 71 ? 18.756 0.512 -32.344 1.00 95.25 71 HIS A C 1
ATOM 542 O O . HIS A 1 71 ? 19.455 0.587 -33.349 1.00 95.25 71 HIS A O 1
ATOM 548 N N . VAL A 1 72 ? 18.782 -0.545 -31.531 1.00 96.56 72 VAL A N 1
ATOM 549 C CA . VAL A 1 72 ? 19.643 -1.717 -31.748 1.00 96.56 72 VAL A CA 1
ATOM 550 C C . VAL A 1 72 ? 19.379 -2.335 -33.120 1.00 96.56 72 VAL A C 1
ATOM 552 O O . VAL A 1 72 ? 20.321 -2.561 -33.874 1.00 96.56 72 VAL A O 1
ATOM 555 N N . ARG A 1 73 ? 18.108 -2.526 -33.505 1.00 96.44 73 ARG A N 1
ATOM 556 C CA . ARG A 1 73 ? 17.753 -3.031 -34.846 1.00 96.44 73 ARG A CA 1
ATOM 557 C C . ARG A 1 73 ? 18.239 -2.110 -35.964 1.00 96.44 73 ARG A C 1
ATOM 559 O O . ARG A 1 73 ? 18.784 -2.585 -36.951 1.00 96.44 73 ARG A O 1
ATOM 566 N N . ARG A 1 74 ? 18.077 -0.792 -35.817 1.00 95.00 74 ARG A N 1
ATOM 567 C CA . ARG A 1 74 ? 18.543 0.187 -36.816 1.00 95.00 74 ARG A CA 1
ATOM 568 C C . ARG A 1 74 ? 20.065 0.181 -36.964 1.00 95.00 74 ARG A C 1
ATOM 570 O O . ARG A 1 74 ? 20.561 0.150 -38.085 1.00 95.00 74 ARG A O 1
ATOM 577 N N . ILE A 1 75 ? 20.787 0.160 -35.846 1.00 94.75 75 ILE A N 1
ATOM 578 C CA . ILE A 1 75 ? 22.252 0.063 -35.803 1.00 94.75 75 ILE A CA 1
ATOM 579 C C . ILE A 1 75 ? 22.716 -1.237 -36.462 1.00 94.75 75 ILE A C 1
ATOM 581 O O . ILE A 1 75 ? 23.640 -1.221 -37.271 1.00 94.75 75 ILE A O 1
ATOM 585 N N . HIS A 1 76 ? 22.069 -2.357 -36.139 1.00 95.12 76 HIS A N 1
ATOM 586 C CA . HIS A 1 76 ? 22.379 -3.662 -36.711 1.00 95.12 76 HIS A CA 1
ATOM 587 C C . HIS A 1 76 ? 22.172 -3.686 -38.230 1.00 95.12 76 HIS A C 1
ATOM 589 O O . HIS A 1 76 ? 23.064 -4.110 -38.960 1.00 95.12 76 HIS A O 1
ATOM 595 N N . ASN A 1 77 ? 21.042 -3.163 -38.713 1.00 94.19 77 ASN A N 1
ATOM 596 C CA . ASN A 1 77 ? 20.742 -3.105 -40.143 1.00 94.19 77 ASN A CA 1
ATOM 597 C C . ASN A 1 77 ? 21.806 -2.322 -40.923 1.00 94.19 77 ASN A C 1
ATOM 599 O O . ASN A 1 77 ? 22.234 -2.777 -41.978 1.00 94.19 77 ASN A O 1
ATOM 603 N N . ILE A 1 78 ? 22.271 -1.184 -40.392 1.00 92.62 78 ILE A N 1
ATOM 604 C CA . ILE A 1 78 ? 23.344 -0.401 -41.027 1.00 92.62 78 ILE A CA 1
ATOM 605 C C . ILE A 1 78 ? 24.680 -1.152 -40.966 1.00 92.62 78 ILE A C 1
ATOM 607 O O . ILE A 1 78 ? 25.447 -1.143 -41.927 1.00 92.62 78 ILE A O 1
ATOM 611 N N . HIS A 1 79 ? 24.977 -1.833 -39.855 1.00 91.81 79 HIS A N 1
ATOM 612 C CA . HIS A 1 79 ? 26.201 -2.627 -39.740 1.00 91.81 79 HIS A CA 1
ATOM 613 C C . HIS A 1 79 ? 26.285 -3.747 -40.777 1.00 91.81 79 HIS A C 1
ATOM 615 O O . HIS A 1 79 ? 27.380 -3.966 -41.297 1.00 91.81 79 HIS A O 1
ATOM 621 N N . MET A 1 80 ? 25.154 -4.383 -41.098 1.00 93.19 80 MET A N 1
ATOM 622 C CA . MET A 1 80 ? 25.052 -5.484 -42.063 1.00 93.19 80 MET A CA 1
ATOM 623 C C . MET A 1 80 ? 25.188 -5.059 -43.531 1.00 93.19 80 MET A C 1
ATOM 625 O O . MET A 1 80 ? 25.270 -5.919 -44.406 1.00 93.19 80 MET A O 1
ATOM 629 N N . LEU A 1 81 ? 25.244 -3.757 -43.824 1.00 92.19 81 LEU A N 1
ATOM 630 C CA . LEU A 1 81 ? 25.494 -3.280 -45.180 1.00 92.19 81 LEU A CA 1
ATOM 631 C C . LEU A 1 81 ? 26.950 -3.564 -45.602 1.00 92.19 81 LEU A C 1
ATOM 633 O O . LEU A 1 81 ? 27.874 -3.241 -44.839 1.00 92.19 81 LEU A O 1
ATOM 637 N N . PRO A 1 82 ? 27.170 -4.116 -46.814 1.00 87.75 82 PRO A N 1
ATOM 638 C CA . PRO A 1 82 ? 28.496 -4.500 -47.307 1.00 87.75 82 PRO A CA 1
ATOM 639 C C . PRO A 1 82 ? 29.418 -3.295 -47.537 1.00 87.75 82 PRO A C 1
ATOM 641 O O . PRO A 1 82 ? 30.621 -3.384 -47.300 1.00 87.75 82 PRO A O 1
ATOM 644 N N . THR A 1 83 ? 28.852 -2.151 -47.922 1.00 90.00 83 THR A N 1
ATOM 645 C CA . THR A 1 83 ? 29.556 -0.872 -48.068 1.00 90.00 83 THR A CA 1
ATOM 646 C C . THR A 1 83 ? 28.680 0.210 -47.456 1.00 90.00 83 THR A C 1
ATOM 648 O O . THR A 1 83 ? 27.486 0.241 -47.739 1.00 90.00 83 THR A O 1
ATOM 651 N N . LYS A 1 84 ? 29.252 1.072 -46.608 1.00 90.94 84 LYS A N 1
ATOM 652 C CA . LYS A 1 84 ? 28.514 2.141 -45.920 1.00 90.94 84 LYS A CA 1
ATOM 653 C C . LYS A 1 84 ? 28.747 3.471 -46.624 1.00 90.94 84 LYS A C 1
ATOM 655 O O . LYS A 1 84 ? 29.895 3.850 -46.856 1.00 90.94 84 LYS A O 1
ATOM 660 N N . THR A 1 85 ? 27.679 4.184 -46.948 1.00 94.00 85 THR A N 1
ATOM 661 C CA . THR A 1 85 ? 27.758 5.556 -47.457 1.00 94.00 85 THR A CA 1
ATOM 662 C C . THR A 1 85 ? 28.105 6.539 -46.331 1.00 94.00 85 THR A C 1
ATOM 664 O O . THR A 1 85 ? 28.044 6.215 -45.137 1.00 94.00 85 THR A O 1
ATOM 667 N N . LEU A 1 86 ? 28.471 7.773 -46.692 1.00 93.31 86 LEU A N 1
ATOM 668 C CA . LEU A 1 86 ? 28.702 8.839 -45.711 1.00 93.31 86 LEU A CA 1
ATOM 669 C C . LEU A 1 86 ? 27.438 9.115 -44.876 1.00 93.31 86 LEU A C 1
ATOM 671 O O . LEU A 1 86 ? 27.528 9.274 -43.660 1.00 93.31 86 LEU A O 1
ATOM 675 N N . GLU A 1 87 ? 26.266 9.102 -45.515 1.00 93.88 87 GLU A N 1
ATOM 676 C CA . GLU A 1 87 ? 24.970 9.300 -44.857 1.00 93.88 87 GLU A CA 1
ATOM 677 C C . GLU A 1 87 ? 24.660 8.180 -43.857 1.00 93.88 87 GLU A C 1
ATOM 679 O O . GLU A 1 87 ? 24.264 8.449 -42.725 1.00 93.88 87 GLU A O 1
ATOM 684 N N . GLU A 1 88 ? 24.906 6.920 -44.226 1.00 93.56 88 GLU A N 1
ATOM 685 C CA . GLU A 1 88 ? 24.716 5.768 -43.336 1.00 93.56 88 GLU A CA 1
ATOM 686 C C . GLU A 1 88 ? 25.666 5.806 -42.136 1.00 93.56 88 GLU A C 1
ATOM 688 O O . GLU A 1 88 ? 25.279 5.445 -41.025 1.00 93.56 88 GLU A O 1
ATOM 693 N N . THR A 1 89 ? 26.889 6.300 -42.336 1.00 93.12 89 THR A N 1
ATOM 694 C CA . THR A 1 89 ? 27.878 6.474 -41.264 1.00 93.12 89 THR A CA 1
ATOM 695 C C . THR A 1 89 ? 27.447 7.569 -40.281 1.00 93.12 89 THR A C 1
ATOM 697 O O . THR A 1 89 ? 27.519 7.380 -39.065 1.00 93.12 89 THR A O 1
ATOM 700 N N . GLN A 1 90 ? 26.932 8.697 -40.782 1.00 94.69 90 GLN A N 1
ATOM 701 C CA . GLN A 1 90 ? 26.373 9.768 -39.947 1.00 94.69 90 GLN A CA 1
ATOM 702 C C . GLN A 1 90 ? 25.114 9.312 -39.199 1.00 94.69 90 GLN A C 1
ATOM 704 O O . GLN A 1 90 ? 24.943 9.593 -38.010 1.00 94.69 90 GLN A O 1
ATOM 709 N N . LEU A 1 91 ? 24.237 8.570 -39.876 1.00 94.44 91 LEU A N 1
ATOM 710 C CA . LEU A 1 91 ? 23.024 8.024 -39.281 1.00 94.44 91 LEU A CA 1
ATOM 711 C C . LEU A 1 91 ? 23.347 7.001 -38.184 1.00 94.44 91 LEU A C 1
ATOM 713 O O . LEU A 1 91 ? 22.705 7.004 -37.131 1.00 94.44 91 LEU A O 1
ATOM 717 N N . LEU A 1 92 ? 24.370 6.170 -38.400 1.00 94.62 92 LEU A N 1
ATOM 718 C CA . LEU A 1 92 ? 24.891 5.247 -37.400 1.00 94.62 92 LEU A CA 1
ATOM 719 C C . LEU A 1 92 ? 25.377 5.995 -36.155 1.00 94.62 92 LEU A C 1
ATOM 721 O O . LEU A 1 92 ? 24.965 5.641 -35.053 1.00 94.62 92 LEU A O 1
ATOM 725 N N . ALA A 1 93 ? 26.176 7.055 -36.320 1.00 94.94 93 ALA A N 1
ATOM 726 C CA . ALA A 1 93 ? 26.640 7.877 -35.201 1.00 94.94 93 ALA A CA 1
ATOM 727 C C . ALA A 1 93 ? 25.464 8.445 -34.386 1.00 94.94 93 ALA A C 1
ATOM 729 O O . ALA A 1 93 ? 25.428 8.296 -33.165 1.00 94.94 93 ALA A O 1
ATOM 730 N N . LYS A 1 94 ? 24.442 8.984 -35.065 1.00 95.69 94 LYS A N 1
ATOM 731 C CA . LYS A 1 94 ? 23.224 9.503 -34.422 1.00 95.69 94 LYS A CA 1
ATOM 732 C C . LYS A 1 94 ? 22.455 8.427 -33.650 1.00 95.69 94 LYS A C 1
ATOM 734 O O . LYS A 1 94 ? 21.960 8.678 -32.548 1.00 95.69 94 LYS A O 1
ATOM 739 N N . TYR A 1 95 ? 22.303 7.232 -34.223 1.00 95.69 95 TYR A N 1
ATOM 740 C CA . TYR A 1 95 ? 21.615 6.141 -33.534 1.00 95.69 95 TYR A CA 1
ATOM 741 C C . TYR A 1 95 ? 22.396 5.629 -32.329 1.00 95.69 95 TYR A C 1
ATOM 743 O O . TYR A 1 95 ? 21.756 5.337 -31.320 1.00 95.69 95 TYR A O 1
ATOM 751 N N . THR A 1 96 ? 23.724 5.564 -32.415 1.00 94.81 96 THR A N 1
ATOM 752 C CA . THR A 1 96 ? 24.606 5.183 -31.305 1.00 94.81 96 THR A CA 1
ATOM 753 C C . THR A 1 96 ? 24.563 6.213 -30.176 1.00 94.81 96 THR A C 1
ATOM 755 O O . THR A 1 96 ? 24.409 5.837 -29.019 1.00 94.81 96 THR A O 1
ATOM 758 N N . GLU A 1 97 ? 24.599 7.509 -30.489 1.00 96.62 97 GLU A N 1
ATOM 759 C CA . GLU A 1 97 ? 24.454 8.570 -29.485 1.00 96.62 97 GLU A CA 1
ATOM 760 C C . GLU A 1 97 ? 23.102 8.479 -28.765 1.00 96.62 97 GLU A C 1
ATOM 762 O O . GLU A 1 97 ? 23.036 8.464 -27.537 1.00 96.62 97 GLU A O 1
ATOM 767 N N . THR A 1 98 ? 22.014 8.328 -29.528 1.00 96.69 98 THR A N 1
ATOM 768 C CA . THR A 1 98 ? 20.673 8.167 -28.944 1.00 96.69 98 THR A CA 1
ATOM 769 C C . THR A 1 98 ? 20.577 6.892 -28.101 1.00 96.69 98 THR A C 1
ATOM 771 O O . THR A 1 98 ? 19.879 6.876 -27.092 1.00 96.69 98 THR A O 1
ATOM 774 N N . TYR A 1 99 ? 21.243 5.810 -28.514 1.00 97.25 99 TYR A N 1
ATOM 775 C CA . TYR A 1 99 ? 21.302 4.568 -27.748 1.00 97.25 99 TYR A CA 1
ATOM 776 C C . TYR A 1 99 ? 21.971 4.790 -26.388 1.00 97.25 99 TYR A C 1
ATOM 778 O O . TYR A 1 99 ? 21.399 4.385 -25.380 1.00 97.25 99 TYR A O 1
ATOM 786 N N . ASN A 1 100 ? 23.108 5.491 -26.346 1.00 97.12 100 ASN A N 1
ATOM 787 C CA . ASN A 1 100 ? 23.796 5.806 -25.092 1.00 97.12 100 ASN A CA 1
ATOM 788 C C . ASN A 1 100 ? 22.905 6.642 -24.161 1.00 97.12 100 ASN A C 1
ATOM 790 O O . ASN A 1 100 ? 22.689 6.245 -23.025 1.00 97.12 100 ASN A O 1
ATOM 794 N N . GLN A 1 101 ? 22.248 7.687 -24.678 1.00 97.75 101 GLN A N 1
ATOM 795 C CA . GLN A 1 101 ? 21.295 8.490 -23.893 1.00 97.75 101 GLN A CA 1
ATOM 796 C C . GLN A 1 101 ? 20.138 7.656 -23.312 1.00 97.75 101 GLN A C 1
ATOM 798 O O . GLN A 1 101 ? 19.665 7.914 -22.203 1.00 97.75 101 GLN A O 1
ATOM 803 N N . ILE A 1 102 ? 19.645 6.660 -24.062 1.00 97.94 102 ILE A N 1
ATOM 804 C CA . ILE A 1 102 ? 18.610 5.736 -23.573 1.00 97.94 102 ILE A CA 1
ATOM 805 C C . ILE A 1 102 ? 19.159 4.861 -22.446 1.00 97.94 102 ILE A C 1
ATOM 807 O O . ILE A 1 102 ? 18.440 4.623 -21.479 1.00 97.94 102 ILE A O 1
ATOM 811 N N . MET A 1 103 ? 20.393 4.373 -22.573 1.00 97.88 103 MET A N 1
ATOM 812 C CA . MET A 1 103 ? 21.035 3.557 -21.544 1.00 97.88 103 MET A CA 1
ATOM 813 C C . MET A 1 103 ? 21.265 4.356 -20.259 1.00 97.88 103 MET A C 1
ATOM 815 O O . MET A 1 103 ? 20.891 3.864 -19.199 1.00 97.88 103 MET A O 1
ATOM 819 N N . ASP A 1 104 ? 21.741 5.599 -20.362 1.00 98.00 104 ASP A N 1
ATOM 820 C CA . ASP A 1 104 ? 21.900 6.504 -19.215 1.00 98.00 104 ASP A CA 1
ATOM 821 C C . ASP A 1 104 ? 20.547 6.741 -18.519 1.00 98.00 104 ASP A C 1
ATOM 823 O O . ASP A 1 104 ? 20.401 6.561 -17.313 1.00 98.00 104 ASP A O 1
ATOM 827 N N . SER A 1 105 ? 19.498 7.026 -19.303 1.00 97.69 105 SER A N 1
ATOM 828 C CA . SER A 1 105 ? 18.139 7.217 -18.769 1.00 97.69 105 SER A CA 1
ATOM 829 C C . SER A 1 105 ? 17.581 5.955 -18.097 1.00 97.69 105 SER A C 1
ATOM 831 O O . SER A 1 105 ? 16.816 6.045 -17.136 1.00 97.69 105 SER A O 1
ATOM 833 N N . LEU A 1 106 ? 17.906 4.767 -18.621 1.00 97.44 106 LEU A N 1
ATOM 834 C CA . LEU A 1 106 ? 17.512 3.492 -18.019 1.00 97.44 106 LEU A CA 1
ATOM 835 C C . LEU A 1 106 ? 18.232 3.267 -16.691 1.00 97.44 106 LEU A C 1
ATOM 837 O O . LEU A 1 106 ? 17.594 2.830 -15.737 1.00 97.44 106 LEU A O 1
ATOM 841 N N . GLU A 1 107 ? 19.525 3.579 -16.618 1.00 96.81 107 GLU A N 1
ATOM 842 C CA . GLU A 1 107 ? 20.304 3.490 -15.384 1.00 96.81 107 GLU A CA 1
ATOM 843 C C . GLU A 1 107 ? 19.708 4.383 -14.286 1.00 96.81 107 GLU A C 1
ATOM 845 O O . GLU A 1 107 ? 19.479 3.915 -13.169 1.00 96.81 107 GLU A O 1
ATOM 850 N N . ASP A 1 108 ? 19.355 5.625 -14.617 1.00 96.50 108 ASP A N 1
ATOM 851 C CA . ASP A 1 108 ? 18.699 6.549 -13.684 1.00 96.50 108 ASP A CA 1
ATOM 852 C C . ASP A 1 108 ? 17.331 6.035 -13.211 1.00 96.50 108 ASP A C 1
ATOM 854 O O . ASP A 1 108 ? 16.976 6.156 -12.030 1.00 96.50 108 ASP A O 1
ATOM 858 N N . CYS A 1 109 ? 16.565 5.407 -14.111 1.00 96.06 109 CYS A N 1
ATOM 859 C CA . CYS A 1 109 ? 15.309 4.760 -13.741 1.00 96.06 109 CYS A CA 1
ATOM 860 C C . CYS A 1 109 ? 15.545 3.601 -12.765 1.00 96.06 109 CYS A C 1
ATOM 862 O O . CYS A 1 109 ? 14.817 3.488 -11.783 1.00 96.06 109 CYS A O 1
ATOM 864 N N . PHE A 1 110 ? 16.551 2.752 -12.997 1.00 93.12 110 PHE A N 1
ATOM 865 C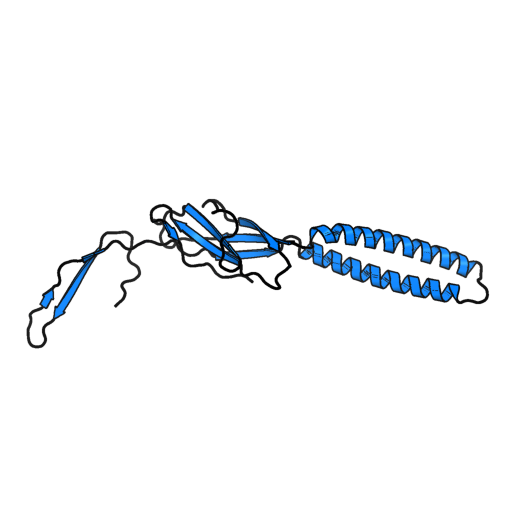 CA . PHE A 1 110 ? 16.840 1.623 -12.110 1.00 93.12 110 PHE A CA 1
ATOM 866 C C . PHE A 1 110 ? 17.320 2.072 -10.730 1.00 93.12 110 PHE A C 1
ATOM 868 O O . PHE A 1 110 ? 16.813 1.555 -9.740 1.00 93.12 110 PHE A O 1
ATOM 875 N N . LYS A 1 111 ? 18.181 3.095 -10.650 1.00 94.00 111 LYS A N 1
ATOM 876 C CA . LYS A 1 111 ? 18.563 3.719 -9.369 1.00 94.00 111 LYS A CA 1
ATOM 877 C C . LYS A 1 111 ? 17.343 4.239 -8.610 1.00 94.00 111 LYS A C 1
ATOM 879 O O . LYS A 1 111 ? 17.226 4.070 -7.403 1.00 94.00 111 LYS A O 1
ATOM 884 N N . SER A 1 112 ? 16.394 4.840 -9.324 1.00 93.00 112 SER A N 1
ATOM 885 C CA . SER A 1 112 ? 15.153 5.338 -8.722 1.00 93.00 112 SER A CA 1
ATOM 886 C C . SER A 1 112 ? 14.197 4.212 -8.299 1.00 93.00 112 SER A C 1
ATOM 888 O O . SER A 1 112 ? 13.425 4.387 -7.358 1.00 93.00 112 SER A O 1
ATOM 890 N N . LEU A 1 113 ? 14.237 3.052 -8.968 1.00 90.00 113 LEU A N 1
ATOM 891 C CA . LEU A 1 113 ? 13.413 1.885 -8.636 1.00 90.00 113 LEU A CA 1
ATOM 892 C C . LEU A 1 113 ? 13.797 1.282 -7.277 1.00 90.00 113 LEU A C 1
ATOM 894 O O . LEU A 1 113 ? 12.916 0.766 -6.591 1.00 90.00 113 LEU A O 1
ATOM 898 N N . GLU A 1 114 ? 15.065 1.389 -6.866 1.00 87.88 114 GLU A N 1
ATOM 899 C CA . GLU A 1 114 ? 15.560 0.868 -5.580 1.00 87.88 114 GLU A CA 1
ATOM 900 C C . GLU A 1 114 ? 14.739 1.382 -4.388 1.00 87.88 114 GLU A C 1
ATOM 902 O O . GLU A 1 114 ? 14.461 0.633 -3.452 1.00 87.88 114 GLU A O 1
ATOM 907 N N . ALA A 1 115 ? 14.256 2.629 -4.461 1.00 86.62 115 ALA A N 1
ATOM 908 C CA . ALA A 1 115 ? 13.416 3.245 -3.432 1.00 86.62 115 ALA A CA 1
ATOM 909 C C . ALA A 1 115 ? 12.040 2.573 -3.253 1.00 86.62 115 ALA A C 1
ATOM 911 O O . ALA A 1 115 ? 11.340 2.858 -2.280 1.00 86.62 115 ALA A O 1
ATOM 912 N N . TYR A 1 116 ? 11.639 1.703 -4.183 1.00 86.94 116 TYR A N 1
ATOM 913 C CA . TYR A 1 116 ? 10.336 1.040 -4.201 1.00 86.94 116 TYR A CA 1
ATOM 914 C C . TYR A 1 116 ? 10.432 -0.491 -4.201 1.00 86.94 116 TYR A C 1
ATOM 916 O O . TYR A 1 116 ? 9.417 -1.158 -4.412 1.00 86.94 116 TYR A O 1
ATOM 924 N N . THR A 1 117 ? 11.625 -1.061 -4.014 1.00 85.06 117 THR A N 1
ATOM 925 C CA . THR A 1 117 ? 11.860 -2.514 -4.005 1.00 85.06 117 THR A CA 1
ATOM 926 C C . THR A 1 117 ? 12.165 -3.037 -2.604 1.00 85.06 117 THR A C 1
ATOM 928 O O . THR A 1 117 ? 12.741 -2.328 -1.787 1.00 85.06 117 THR A O 1
ATOM 931 N N . GLY A 1 118 ? 11.790 -4.289 -2.326 1.00 86.19 118 GLY A N 1
ATOM 932 C CA . GLY A 1 118 ? 12.060 -4.978 -1.056 1.00 86.19 118 GLY A CA 1
ATOM 933 C C . GLY A 1 118 ? 11.079 -4.642 0.071 1.00 86.19 118 GLY A C 1
ATOM 934 O O . GLY A 1 118 ? 10.680 -5.532 0.818 1.00 86.19 118 GLY A O 1
ATOM 935 N N . GLU A 1 119 ? 10.632 -3.388 0.159 1.00 91.12 119 GLU A N 1
ATOM 936 C CA . GLU A 1 119 ? 9.666 -2.939 1.165 1.00 91.12 119 GLU A CA 1
ATOM 937 C C . GLU A 1 119 ? 8.496 -2.169 0.534 1.00 91.12 119 GLU A C 1
ATOM 939 O O . GLU A 1 119 ? 8.673 -1.315 -0.336 1.00 91.12 119 GLU A O 1
ATOM 944 N N . LEU A 1 120 ? 7.285 -2.432 1.025 1.00 91.06 120 LEU A N 1
ATOM 945 C CA . LEU A 1 120 ? 6.090 -1.632 0.785 1.00 91.06 120 LEU A CA 1
ATOM 946 C C . LEU A 1 120 ? 5.899 -0.657 1.941 1.00 91.06 120 LEU A C 1
ATOM 948 O O . LEU A 1 120 ? 5.768 -1.060 3.097 1.00 91.06 120 LEU A O 1
ATOM 952 N N . VAL A 1 121 ? 5.837 0.634 1.627 1.00 94.12 121 VAL A N 1
ATOM 953 C CA . VAL A 1 121 ? 5.488 1.666 2.604 1.00 94.12 121 VAL A CA 1
ATOM 954 C C . VAL A 1 121 ? 3.991 1.929 2.516 1.00 94.12 121 VAL A C 1
ATOM 956 O O . VAL A 1 121 ? 3.494 2.394 1.492 1.00 94.12 121 VAL A O 1
ATOM 959 N N . LEU A 1 122 ? 3.267 1.654 3.595 1.00 95.75 122 LEU A N 1
ATOM 960 C CA . LEU A 1 122 ? 1.830 1.879 3.695 1.00 95.75 122 LEU A CA 1
ATOM 961 C C . LEU A 1 122 ? 1.547 3.079 4.594 1.00 95.75 122 LEU A C 1
ATOM 963 O O . LEU A 1 122 ? 2.088 3.185 5.693 1.00 95.75 122 LEU A O 1
ATOM 967 N N . GLN A 1 123 ? 0.667 3.965 4.142 1.00 97.19 123 GLN A N 1
ATOM 968 C CA . GLN A 1 123 ? 0.026 4.977 4.971 1.00 97.19 123 GLN A CA 1
ATOM 969 C C . GLN A 1 123 ? -1.296 4.389 5.470 1.00 97.19 123 GLN A C 1
ATOM 971 O O . GLN A 1 123 ? -2.250 4.255 4.700 1.00 97.19 123 GLN A O 1
ATOM 976 N N . VAL A 1 124 ? -1.329 4.035 6.752 1.00 97.75 124 VAL A N 1
ATOM 977 C CA . VAL A 1 124 ? -2.524 3.552 7.448 1.00 97.75 124 VAL A CA 1
ATOM 978 C C . VAL A 1 124 ? -3.171 4.748 8.129 1.00 97.75 124 VAL A C 1
ATOM 980 O O . VAL A 1 124 ? -2.530 5.403 8.947 1.00 97.75 124 VAL A O 1
ATOM 983 N N . SER A 1 125 ? -4.423 5.036 7.798 1.00 97.75 125 SER A N 1
ATOM 984 C CA . SER A 1 125 ? -5.210 6.128 8.374 1.00 97.75 125 SER A CA 1
ATOM 985 C C . SER A 1 125 ? -6.520 5.577 8.915 1.00 97.75 125 SER A C 1
ATOM 987 O O . SER A 1 125 ? -7.104 4.681 8.306 1.00 97.75 125 SER A O 1
ATOM 989 N N . TRP A 1 126 ? -7.004 6.094 10.039 1.00 97.50 126 TRP A N 1
ATOM 990 C CA . TRP A 1 126 ? -8.215 5.580 10.671 1.00 97.50 126 TRP A CA 1
ATOM 991 C C . TRP A 1 126 ? -9.082 6.672 11.288 1.00 97.50 126 TRP A C 1
ATOM 993 O O . TRP A 1 126 ? -8.627 7.771 11.606 1.00 97.50 126 TRP A O 1
ATOM 1003 N N . ALA A 1 127 ? -10.348 6.317 11.485 1.00 95.75 127 ALA A N 1
ATOM 1004 C CA . ALA A 1 127 ? -11.302 7.049 12.303 1.00 95.75 127 ALA A CA 1
ATOM 1005 C C . ALA A 1 127 ? -11.905 6.091 13.334 1.00 95.75 127 ALA A C 1
ATOM 1007 O O . ALA A 1 127 ? -12.163 4.932 13.022 1.00 95.75 127 ALA A O 1
ATOM 1008 N N . CYS A 1 128 ? -12.131 6.566 14.558 1.00 93.81 128 CYS A N 1
ATOM 1009 C CA . CYS A 1 128 ? -12.650 5.736 15.647 1.00 93.81 128 CYS A CA 1
ATOM 1010 C C . CYS A 1 128 ? -13.806 6.437 16.383 1.00 93.81 128 CYS A C 1
ATOM 1012 O O . CYS A 1 128 ? -13.647 6.834 17.540 1.00 93.81 128 CYS A O 1
ATOM 1014 N N . PRO A 1 129 ? -14.951 6.676 15.715 1.00 91.25 129 PRO A N 1
ATOM 1015 C CA . PRO A 1 129 ? -16.110 7.265 16.376 1.00 91.25 129 PRO A CA 1
ATOM 1016 C C . PRO A 1 129 ? -16.615 6.315 17.468 1.00 91.25 129 PRO A C 1
ATOM 1018 O O . PRO A 1 129 ? -16.883 5.151 17.194 1.00 91.25 129 PRO A O 1
ATOM 1021 N N . GLN A 1 130 ? -16.728 6.814 18.700 1.00 88.38 130 GLN A N 1
ATOM 1022 C CA . GLN A 1 130 ? -17.233 6.036 19.831 1.00 88.38 130 GLN A CA 1
ATOM 1023 C C . GLN A 1 130 ? -18.732 6.281 20.015 1.00 88.38 130 GLN A C 1
ATOM 1025 O O . GLN A 1 130 ? -19.173 7.424 20.150 1.00 88.38 130 GLN A O 1
ATOM 1030 N N . SER A 1 131 ? -19.501 5.200 20.080 1.00 84.94 131 SER A N 1
ATOM 1031 C CA . SER A 1 131 ? -20.930 5.192 20.405 1.00 84.94 131 SER A CA 1
ATOM 1032 C C . SER A 1 131 ? -21.167 5.575 21.864 1.00 84.94 131 SER A C 1
ATOM 1034 O O . SER A 1 131 ? -22.191 6.171 22.194 1.00 84.94 131 SER A O 1
ATOM 1036 N N . ASN A 1 132 ? -20.206 5.263 22.740 1.00 80.50 132 ASN A N 1
ATOM 1037 C CA . ASN A 1 132 ? -20.209 5.668 24.137 1.00 80.50 132 ASN A CA 1
ATOM 1038 C C . ASN A 1 132 ? -19.006 6.576 24.443 1.00 80.50 132 ASN A C 1
ATOM 1040 O O . ASN A 1 132 ? -17.868 6.116 24.498 1.00 80.50 132 ASN A O 1
ATOM 1044 N N . GLN A 1 133 ? -19.268 7.863 24.688 1.00 78.94 133 GLN A N 1
ATOM 1045 C CA . GLN A 1 133 ? -18.231 8.853 25.011 1.00 78.94 133 GLN A CA 1
ATOM 1046 C C . GLN A 1 133 ? -17.603 8.655 26.399 1.00 78.94 133 GLN A C 1
ATOM 1048 O O . GLN A 1 133 ? -16.574 9.255 26.693 1.00 78.94 133 GLN A O 1
ATOM 1053 N N . GLU A 1 134 ? -18.197 7.815 27.250 1.00 78.31 134 GLU A N 1
ATOM 1054 C CA . GLU A 1 134 ? -17.654 7.487 28.571 1.00 78.31 134 GLU A CA 1
ATOM 1055 C C . GLU A 1 134 ? -16.496 6.484 28.508 1.00 78.31 134 GLU A C 1
ATOM 1057 O O . GLU A 1 134 ? -15.879 6.221 29.537 1.00 78.31 134 GLU A O 1
ATOM 1062 N N . VAL A 1 135 ? -16.197 5.911 27.334 1.00 81.06 135 VAL A N 1
ATOM 1063 C CA . VAL A 1 135 ? -15.076 4.981 27.152 1.00 81.06 135 VAL A CA 1
ATOM 1064 C C . VAL A 1 135 ? -13.817 5.774 26.789 1.00 81.06 135 VAL A C 1
ATOM 1066 O O . VAL A 1 135 ? -13.694 6.232 25.649 1.00 81.06 135 VAL A O 1
ATOM 1069 N N . PRO A 1 136 ? -12.859 5.957 27.720 1.00 84.19 136 PRO A N 1
ATOM 1070 C CA . PRO A 1 136 ? -11.641 6.693 27.423 1.00 84.19 136 PRO A CA 1
ATOM 1071 C C . PRO A 1 136 ? -10.728 5.840 26.542 1.00 84.19 136 PRO A C 1
ATOM 1073 O O . PRO A 1 136 ? -10.238 4.787 26.962 1.00 84.19 136 PRO A O 1
ATOM 1076 N N . LEU A 1 137 ? -10.472 6.304 25.322 1.00 91.12 137 LEU A N 1
ATOM 1077 C CA . LEU A 1 137 ? -9.441 5.719 24.476 1.00 91.12 137 LEU A CA 1
ATOM 1078 C C . LEU A 1 137 ? -8.066 6.054 25.053 1.00 91.12 137 LEU A C 1
ATOM 1080 O O . LEU A 1 137 ? -7.795 7.190 25.420 1.00 91.12 137 LEU A O 1
ATOM 1084 N N . SER A 1 138 ? -7.175 5.075 25.115 1.00 92.25 138 SER A N 1
ATOM 1085 C CA . SER A 1 138 ? -5.767 5.311 25.449 1.00 92.25 138 SER A CA 1
ATOM 1086 C C . SER A 1 138 ? -4.873 5.273 24.219 1.00 92.25 138 SER A C 1
ATOM 1088 O O . SER A 1 138 ? -3.815 5.907 24.183 1.00 92.25 138 SER A O 1
ATOM 1090 N N . GLY A 1 139 ? -5.319 4.593 23.164 1.00 94.62 139 GLY A N 1
ATOM 1091 C CA . GLY A 1 139 ? -4.538 4.462 21.953 1.00 94.62 139 GLY A CA 1
ATOM 1092 C C . GLY A 1 139 ? -5.078 3.446 20.969 1.00 94.62 139 GLY A C 1
ATOM 1093 O O . GLY A 1 139 ? -6.220 2.997 21.059 1.00 94.62 139 GLY A O 1
ATOM 1094 N N . TYR A 1 140 ? -4.208 3.071 20.039 1.00 96.50 140 TYR A N 1
ATOM 1095 C CA . TYR A 1 140 ? -4.498 2.110 18.984 1.00 96.50 140 TYR A CA 1
ATOM 1096 C C . TYR A 1 140 ? -3.352 1.122 18.824 1.00 96.50 140 TYR A C 1
ATOM 1098 O O . TYR A 1 140 ? -2.195 1.436 19.102 1.00 96.50 140 TYR A O 1
ATOM 1106 N N . ARG A 1 141 ? -3.650 -0.073 18.327 1.00 96.44 141 ARG A N 1
ATOM 1107 C CA . ARG A 1 141 ? -2.640 -1.071 17.975 1.00 96.44 141 ARG A CA 1
ATOM 1108 C C . ARG A 1 141 ? -2.875 -1.527 16.546 1.00 96.44 141 ARG A C 1
ATOM 1110 O O . ARG A 1 141 ? -3.936 -2.064 16.247 1.00 96.44 141 ARG A O 1
ATOM 1117 N N . VAL A 1 142 ? -1.877 -1.325 15.691 1.00 97.56 142 VAL A N 1
ATOM 1118 C CA . VAL A 1 142 ? -1.870 -1.868 14.328 1.00 97.56 142 VAL A CA 1
ATOM 1119 C C . VAL A 1 142 ? -1.559 -3.357 14.403 1.00 97.56 142 VAL A C 1
ATOM 1121 O O . VAL A 1 142 ? -0.635 -3.770 15.111 1.00 97.56 142 VAL A O 1
ATOM 1124 N N . LEU A 1 143 ? -2.313 -4.147 13.655 1.00 97.19 143 LEU A N 1
ATOM 1125 C CA . LEU A 1 143 ? -2.099 -5.569 13.468 1.00 97.19 143 LEU A CA 1
ATOM 1126 C C . LEU A 1 143 ? -1.754 -5.821 11.998 1.00 97.19 143 LEU A C 1
ATOM 1128 O O . LEU A 1 143 ? -2.408 -5.302 11.097 1.00 97.19 143 LEU A O 1
ATOM 1132 N N . VAL A 1 144 ? -0.709 -6.607 11.767 1.00 96.62 144 VAL A N 1
ATOM 1133 C CA . VAL A 1 144 ? -0.299 -7.098 10.451 1.00 96.62 144 VAL A CA 1
ATOM 1134 C C . VAL A 1 144 ? -0.262 -8.615 10.530 1.00 96.62 144 VAL A C 1
ATOM 1136 O O . VAL A 1 144 ? 0.434 -9.175 11.379 1.00 96.62 144 VAL A O 1
ATOM 1139 N N . ASP A 1 145 ? -1.035 -9.282 9.679 1.00 94.44 145 ASP A N 1
ATOM 1140 C CA . ASP A 1 145 ? -1.217 -10.737 9.678 1.00 94.44 145 ASP A CA 1
ATOM 1141 C C . ASP A 1 145 ? -1.616 -11.272 11.074 1.00 94.44 145 ASP A C 1
ATOM 1143 O O . ASP A 1 145 ? -1.092 -12.280 11.559 1.00 94.44 145 ASP A O 1
ATOM 1147 N N . GLY A 1 146 ? -2.493 -10.533 11.767 1.00 92.94 146 GLY A N 1
ATOM 1148 C CA . GLY A 1 146 ? -2.965 -10.840 13.124 1.00 92.94 146 GLY A CA 1
ATOM 1149 C C . GLY A 1 146 ? -1.941 -10.598 14.242 1.00 92.94 146 GLY A C 1
ATOM 1150 O O . GLY A 1 146 ? -2.199 -10.926 15.400 1.00 92.94 146 GLY A O 1
ATOM 1151 N N . ARG A 1 147 ? -0.763 -10.037 13.936 1.00 94.81 147 ARG A N 1
ATOM 1152 C CA . ARG A 1 147 ? 0.296 -9.754 14.918 1.00 94.81 147 ARG A CA 1
ATOM 1153 C C . ARG A 1 147 ? 0.490 -8.263 15.108 1.00 94.81 147 ARG A C 1
ATOM 1155 O O . ARG A 1 147 ? 0.421 -7.499 14.156 1.00 94.81 147 ARG A O 1
ATOM 1162 N N . GLN A 1 148 ? 0.803 -7.849 16.333 1.00 94.94 148 GLN A N 1
ATOM 1163 C CA . GLN A 1 148 ? 1.095 -6.447 16.617 1.00 94.94 148 GLN A CA 1
ATOM 1164 C C . GLN A 1 148 ? 2.276 -5.940 15.780 1.00 94.94 148 GLN A C 1
ATOM 1166 O O . GLN A 1 148 ? 3.375 -6.493 15.840 1.00 94.94 148 GLN A O 1
ATOM 1171 N N . TYR A 1 149 ? 2.046 -4.845 15.057 1.00 95.69 149 TYR A N 1
ATOM 1172 C CA . TYR A 1 149 ? 3.081 -4.104 14.353 1.00 95.69 149 TYR A CA 1
ATOM 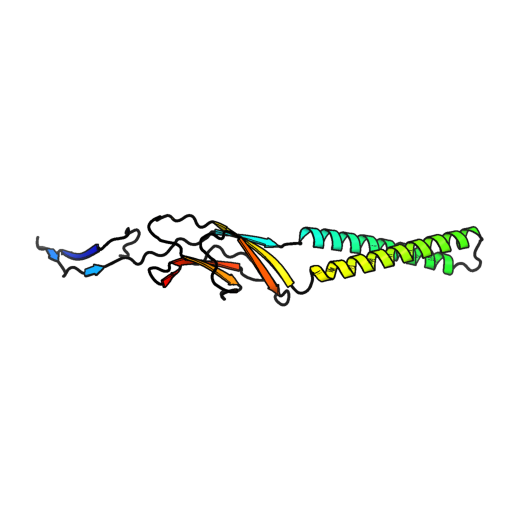1173 C C . TYR A 1 149 ? 3.554 -2.924 15.204 1.00 95.69 149 TYR A C 1
ATOM 1175 O O . TYR A 1 149 ? 2.774 -2.027 15.526 1.00 95.69 149 TYR A O 1
ATOM 1183 N N . GLY A 1 150 ? 4.842 -2.907 15.549 1.00 94.25 150 GLY A N 1
ATOM 1184 C CA . GLY A 1 150 ? 5.435 -1.833 16.348 1.00 94.25 150 GLY A CA 1
ATOM 1185 C C . GLY A 1 150 ? 4.847 -1.724 17.760 1.00 94.25 150 GLY A C 1
ATOM 1186 O O . GLY A 1 150 ? 4.391 -2.705 18.349 1.00 94.25 150 GLY A O 1
ATOM 1187 N N . SER A 1 151 ? 4.893 -0.522 18.333 1.00 94.25 151 SER A N 1
ATOM 1188 C CA . SER A 1 151 ? 4.302 -0.205 19.637 1.00 94.25 151 SER A CA 1
ATOM 1189 C C . SER A 1 151 ? 2.865 0.305 19.502 1.00 94.25 151 SER A C 1
ATOM 1191 O O . SER A 1 151 ? 2.435 0.715 18.425 1.00 94.25 151 SER A O 1
ATOM 1193 N N . ALA A 1 152 ? 2.132 0.334 20.617 1.00 94.44 152 ALA A N 1
ATOM 1194 C CA . ALA A 1 152 ? 0.847 1.022 20.668 1.00 94.44 152 ALA A CA 1
ATOM 1195 C C . ALA A 1 152 ? 1.006 2.510 20.295 1.00 94.44 152 ALA A C 1
ATOM 1197 O O . ALA A 1 152 ? 2.011 3.149 20.618 1.00 94.44 152 ALA A O 1
ATOM 1198 N N . LEU A 1 153 ? 0.009 3.033 19.592 1.00 95.75 153 LEU A N 1
ATOM 1199 C CA . LEU A 1 153 ? -0.085 4.403 19.104 1.00 95.75 153 LEU A CA 1
ATOM 1200 C C . LEU A 1 153 ? -0.926 5.233 20.066 1.00 95.75 153 LEU A C 1
ATOM 1202 O O . LEU A 1 153 ? -1.892 4.733 20.634 1.00 95.75 153 LEU A O 1
ATOM 1206 N N . HIS A 1 154 ? -0.591 6.509 20.214 1.00 94.56 154 HIS A N 1
ATOM 1207 C CA . HIS A 1 154 ? -1.324 7.417 21.093 1.00 94.56 154 HIS A CA 1
ATOM 1208 C C . HIS A 1 154 ? -2.729 7.729 20.545 1.00 94.56 154 HIS A C 1
ATOM 1210 O O . HIS A 1 154 ? -2.910 7.863 19.335 1.00 94.56 154 HIS A O 1
ATOM 1216 N N . GLN A 1 155 ? -3.711 7.929 21.431 1.00 93.19 155 GLN A N 1
ATOM 1217 C CA . GLN A 1 155 ? -5.113 8.220 21.072 1.00 93.19 155 GLN A CA 1
ATOM 1218 C C . GLN A 1 155 ? -5.310 9.422 20.127 1.00 93.19 155 GLN A C 1
ATOM 1220 O O . GLN A 1 155 ? -6.270 9.460 19.364 1.00 93.19 155 GLN A O 1
ATOM 1225 N N . GLY A 1 156 ? -4.400 10.401 20.160 1.00 93.38 156 GLY A N 1
ATOM 1226 C CA . GLY A 1 156 ? -4.445 11.592 19.302 1.00 93.38 156 GLY A CA 1
ATOM 1227 C C . GLY A 1 156 ? -3.960 11.360 17.868 1.00 93.38 156 GLY A C 1
ATOM 1228 O O . GLY A 1 156 ? -3.991 12.282 17.057 1.00 93.38 156 GLY A O 1
ATOM 1229 N N . MET A 1 157 ? -3.471 10.160 17.550 1.00 96.19 157 MET A N 1
ATOM 1230 C CA . MET A 1 157 ? -3.046 9.806 16.201 1.00 96.19 157 MET A CA 1
ATOM 1231 C C . MET A 1 157 ? -4.242 9.337 15.370 1.00 96.19 157 MET A C 1
ATOM 1233 O O . MET A 1 157 ? -5.113 8.624 15.861 1.00 96.19 157 MET A O 1
ATOM 1237 N N . SER A 1 158 ? -4.240 9.702 14.091 1.00 96.38 158 SER A N 1
ATOM 1238 C CA . SER A 1 158 ? -5.212 9.245 13.086 1.00 96.38 158 SER A CA 1
ATOM 1239 C C . SER A 1 158 ? -4.548 8.622 11.859 1.00 96.38 158 SER A C 1
ATOM 1241 O O . SER A 1 158 ? -5.231 8.179 10.938 1.00 96.38 158 SER A O 1
ATOM 1243 N N . SER A 1 159 ? -3.212 8.617 11.813 1.00 97.19 159 SER A N 1
ATOM 1244 C CA . SER A 1 159 ? -2.458 7.941 10.766 1.00 97.19 159 SER A CA 1
ATOM 1245 C C . SER A 1 159 ? -1.055 7.536 11.219 1.00 97.19 159 SER A C 1
ATOM 1247 O O . SER A 1 159 ? -0.489 8.123 12.144 1.00 97.19 159 SER A O 1
ATOM 1249 N N . VAL A 1 160 ? -0.490 6.526 10.559 1.00 97.50 160 VAL A N 1
ATOM 1250 C CA . VAL A 1 160 ? 0.876 6.037 10.760 1.00 97.50 160 VAL A CA 1
ATOM 1251 C C . VAL A 1 160 ? 1.423 5.473 9.449 1.00 97.50 160 VAL A C 1
ATOM 1253 O O . VAL A 1 160 ? 0.674 4.967 8.613 1.00 97.50 160 VAL A O 1
ATOM 1256 N N . ARG A 1 161 ? 2.745 5.550 9.267 1.00 96.69 161 ARG A N 1
ATOM 1257 C CA . ARG A 1 161 ? 3.432 4.842 8.185 1.00 96.69 161 ARG A CA 1
ATOM 1258 C C . ARG A 1 161 ? 4.019 3.546 8.701 1.00 96.69 161 ARG A C 1
ATOM 1260 O O . ARG A 1 161 ? 4.755 3.563 9.685 1.00 96.69 161 ARG A O 1
ATOM 1267 N N . ILE A 1 162 ? 3.730 2.458 8.005 1.00 96.00 162 ILE A N 1
ATOM 1268 C CA . ILE A 1 162 ? 4.309 1.147 8.280 1.00 96.00 162 ILE A CA 1
ATOM 1269 C C . ILE A 1 162 ? 5.058 0.648 7.051 1.00 96.00 162 ILE A C 1
ATOM 1271 O O . ILE A 1 162 ? 4.734 1.002 5.919 1.00 96.00 162 ILE A O 1
ATOM 1275 N N . LYS A 1 163 ? 6.083 -0.159 7.292 1.00 94.69 163 LYS A N 1
ATOM 1276 C CA . LYS A 1 163 ? 6.872 -0.837 6.268 1.00 94.69 163 LYS A CA 1
ATOM 1277 C C . LYS A 1 163 ? 6.618 -2.330 6.347 1.00 94.69 163 LYS A C 1
ATOM 1279 O O . LYS A 1 163 ? 6.797 -2.906 7.423 1.00 94.69 163 LYS A O 1
ATOM 1284 N N . LEU A 1 164 ? 6.224 -2.922 5.229 1.00 93.94 164 LEU A N 1
ATOM 1285 C CA . LEU A 1 164 ? 5.998 -4.354 5.082 1.00 93.94 164 LEU A CA 1
ATOM 1286 C C . LEU A 1 164 ? 6.987 -4.934 4.072 1.00 93.94 164 LEU A C 1
ATOM 1288 O O . LEU A 1 164 ? 7.342 -4.263 3.107 1.00 93.94 164 LEU A O 1
ATOM 1292 N N . SER A 1 165 ? 7.432 -6.168 4.293 1.00 90.44 165 SER A N 1
ATOM 1293 C CA . SER A 1 165 ? 8.290 -6.865 3.330 1.00 90.44 165 SER A CA 1
ATOM 1294 C C . SER A 1 165 ? 7.484 -7.277 2.096 1.00 90.44 165 SER A C 1
ATOM 1296 O O . SER A 1 165 ? 6.313 -7.613 2.206 1.00 90.44 165 SER A O 1
ATOM 1298 N N . THR A 1 166 ? 8.107 -7.310 0.920 1.00 88.06 166 THR A N 1
ATOM 1299 C CA . THR A 1 166 ? 7.501 -7.908 -0.283 1.00 88.06 166 THR A CA 1
ATOM 1300 C C . THR A 1 166 ? 7.724 -9.421 -0.404 1.00 88.06 166 THR A C 1
ATOM 1302 O O . THR A 1 166 ? 7.397 -9.999 -1.436 1.00 88.06 166 THR A O 1
ATOM 1305 N N . ASP A 1 167 ? 8.286 -10.079 0.618 1.00 88.50 167 ASP A N 1
ATOM 1306 C CA . ASP A 1 167 ? 8.535 -11.534 0.612 1.00 88.50 167 ASP A CA 1
ATOM 1307 C C . ASP A 1 167 ? 7.240 -12.359 0.589 1.00 88.50 167 ASP A C 1
ATOM 1309 O O . ASP A 1 167 ? 7.237 -13.526 0.187 1.00 88.50 167 ASP A O 1
ATOM 1313 N N . ARG A 1 168 ? 6.134 -11.766 1.050 1.00 86.94 168 ARG A N 1
ATOM 1314 C CA . ARG A 1 168 ? 4.802 -12.370 1.018 1.00 86.94 168 ARG A CA 1
ATOM 1315 C C . ARG A 1 168 ? 3.955 -11.741 -0.087 1.00 86.94 168 ARG A C 1
ATOM 1317 O O . ARG A 1 168 ? 4.088 -10.549 -0.352 1.00 86.94 168 ARG A O 1
ATOM 1324 N N . PRO A 1 169 ? 3.055 -12.523 -0.710 1.00 87.50 169 PRO A N 1
ATOM 1325 C CA . PRO A 1 169 ? 2.199 -12.020 -1.781 1.00 87.50 169 PRO A CA 1
ATOM 1326 C C . PRO A 1 169 ? 1.115 -11.050 -1.286 1.00 87.50 169 PRO A C 1
ATOM 1328 O O . PRO A 1 169 ? 0.624 -10.251 -2.077 1.00 87.50 169 PRO A O 1
ATOM 1331 N N . SER A 1 170 ? 0.733 -11.125 -0.009 1.00 91.69 170 SER A N 1
ATOM 1332 C CA . SER A 1 170 ? -0.290 -10.278 0.605 1.00 91.69 170 SER A CA 1
ATOM 1333 C C . SER A 1 170 ? -0.031 -10.097 2.100 1.00 91.69 170 SER A C 1
ATOM 1335 O O . SER A 1 170 ? 0.662 -10.910 2.723 1.00 91.69 170 SER A O 1
ATOM 1337 N N . HIS A 1 171 ? -0.603 -9.029 2.659 1.00 93.94 171 HIS A N 1
ATOM 1338 C CA . HIS A 1 171 ? -0.583 -8.734 4.086 1.00 93.94 171 HIS A CA 1
ATOM 1339 C C . HIS A 1 171 ? -1.952 -8.259 4.544 1.00 93.94 171 HIS A C 1
ATOM 1341 O O . HIS A 1 171 ? -2.502 -7.337 3.958 1.00 93.94 171 HIS A O 1
ATOM 1347 N N . ALA A 1 172 ? -2.461 -8.827 5.631 1.00 95.56 172 ALA A N 1
ATOM 1348 C CA . ALA A 1 172 ? -3.707 -8.378 6.234 1.00 95.56 172 ALA A CA 1
ATOM 1349 C C . ALA A 1 172 ? -3.419 -7.283 7.269 1.00 95.56 172 ALA A C 1
ATOM 1351 O O . ALA A 1 172 ? -2.776 -7.548 8.286 1.00 95.56 172 ALA A O 1
ATOM 1352 N N . VAL A 1 173 ? -3.891 -6.059 7.029 1.00 97.12 173 VAL A N 1
ATOM 1353 C CA . VAL A 1 173 ? -3.756 -4.923 7.952 1.00 97.12 173 VAL A CA 1
ATOM 1354 C C . VAL A 1 173 ? -5.086 -4.668 8.657 1.00 97.12 173 VAL A C 1
ATOM 1356 O O . VAL A 1 173 ? -6.094 -4.372 8.015 1.00 97.12 173 VAL A O 1
ATOM 1359 N N . SER A 1 174 ? -5.078 -4.736 9.986 1.00 97.50 174 SER A N 1
ATOM 1360 C CA . SER A 1 174 ? -6.208 -4.380 10.851 1.00 97.50 174 SER A CA 1
ATOM 1361 C C . SER A 1 174 ? -5.736 -3.548 12.048 1.00 97.50 174 SER A C 1
ATOM 1363 O O . SER A 1 174 ? -4.547 -3.255 12.214 1.00 97.50 174 SER A O 1
ATOM 1365 N N . MET A 1 175 ? -6.670 -3.082 12.871 1.00 97.44 175 MET A N 1
ATOM 1366 C CA . MET A 1 175 ? -6.377 -2.266 14.041 1.00 97.44 175 MET A CA 1
ATOM 1367 C C . MET A 1 175 ? -7.382 -2.525 15.160 1.00 97.44 175 MET A C 1
ATOM 1369 O O . MET A 1 175 ? -8.553 -2.792 14.906 1.00 97.44 175 MET A O 1
ATOM 1373 N N . VAL A 1 176 ? -6.930 -2.379 16.404 1.00 96.38 176 VAL A N 1
ATOM 1374 C CA . VAL A 1 176 ? -7.797 -2.339 17.590 1.00 96.38 176 VAL A CA 1
ATOM 1375 C C . VAL A 1 176 ? -7.618 -1.024 18.342 1.00 96.38 176 VAL A C 1
ATOM 1377 O O . VAL A 1 176 ? -6.519 -0.463 18.383 1.00 96.38 176 VAL A O 1
ATOM 1380 N N . ALA A 1 177 ? -8.696 -0.542 18.951 1.00 95.44 177 ALA A N 1
ATOM 1381 C CA . ALA A 1 177 ? -8.685 0.555 19.906 1.00 95.44 177 ALA A CA 1
ATOM 1382 C C . ALA A 1 177 ? -8.412 0.020 21.320 1.00 95.44 177 ALA A C 1
ATOM 1384 O O . ALA A 1 177 ? -8.856 -1.070 21.682 1.00 95.44 177 ALA A O 1
ATOM 1385 N N . LEU A 1 178 ? -7.663 0.780 22.116 1.00 93.12 178 LEU A N 1
ATOM 1386 C CA . LEU A 1 178 ? -7.233 0.409 23.464 1.00 93.12 178 LEU A CA 1
ATOM 1387 C C . LEU A 1 178 ? -7.918 1.295 24.509 1.00 93.12 178 LEU A C 1
ATOM 1389 O O . LEU A 1 178 ? -8.097 2.493 24.282 1.00 93.12 178 LEU A O 1
ATOM 1393 N N . CYS A 1 179 ? -8.245 0.716 25.667 1.00 88.50 179 CYS A N 1
ATOM 1394 C CA . CYS A 1 179 ? -8.757 1.434 26.832 1.00 88.50 179 CYS A CA 1
ATOM 1395 C C . CYS A 1 179 ? -7.934 1.080 28.084 1.00 88.50 179 CYS A C 1
ATOM 1397 O O . CYS A 1 179 ? -7.906 -0.068 28.529 1.00 88.50 179 CYS A O 1
ATOM 1399 N N . GLU A 1 180 ? -7.253 2.070 28.671 1.00 72.94 180 GLU A N 1
ATOM 1400 C CA . GLU A 1 180 ? -6.333 1.855 29.805 1.00 72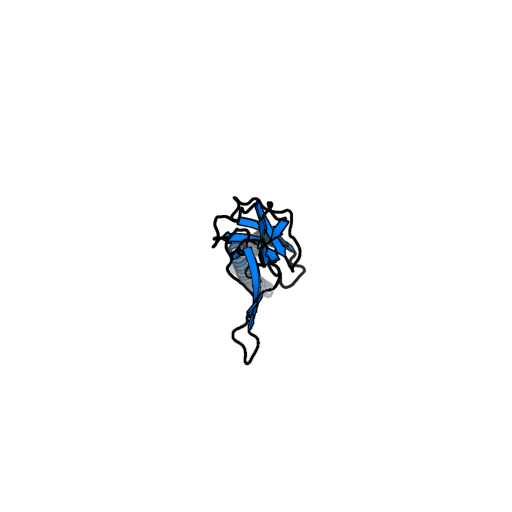.94 180 GLU A CA 1
ATOM 1401 C C . GLU A 1 180 ? -7.067 1.541 31.111 1.00 72.94 180 GLU A C 1
ATOM 1403 O O . GLU A 1 180 ? -6.597 0.733 31.904 1.00 72.94 180 GLU A O 1
ATOM 1408 N N . SER A 1 181 ? -8.256 2.124 31.308 1.00 67.62 181 SER A N 1
ATOM 1409 C CA . SER A 1 181 ? -9.010 1.999 32.564 1.00 67.62 181 SER A CA 1
ATOM 1410 C C . SER A 1 181 ? -9.447 0.566 32.891 1.00 67.62 181 SER A C 1
ATOM 1412 O O . SER A 1 181 ? -9.673 0.250 34.056 1.00 67.62 181 SER A O 1
ATOM 1414 N N . GLN A 1 182 ? -9.547 -0.304 31.879 1.00 60.81 182 GLN A N 1
ATOM 1415 C CA . GLN A 1 182 ? -10.010 -1.687 32.033 1.00 60.81 182 GLN A CA 1
ATOM 1416 C C . GLN A 1 182 ? -9.053 -2.724 31.423 1.00 60.81 182 GLN A C 1
ATOM 1418 O O . GLN A 1 182 ? -9.328 -3.919 31.502 1.00 60.81 182 GLN A O 1
AT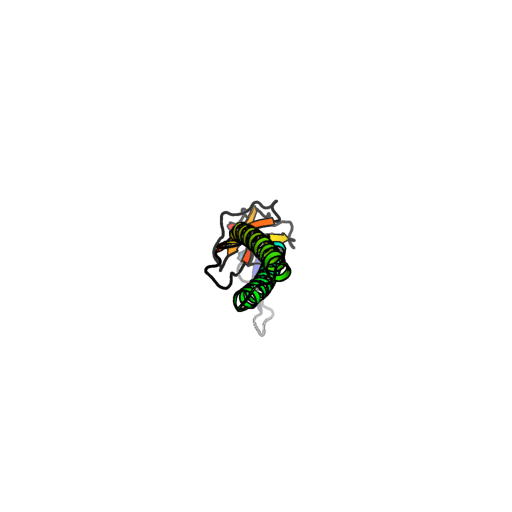OM 1423 N N . GLY A 1 183 ? -7.938 -2.304 30.808 1.00 72.50 183 GLY A N 1
ATOM 1424 C CA . GLY A 1 183 ? -7.061 -3.209 30.050 1.00 72.50 183 GLY A CA 1
ATOM 1425 C C . GLY A 1 183 ? -7.775 -3.893 28.877 1.00 72.50 183 GLY A C 1
ATOM 1426 O O . GLY A 1 183 ? -7.355 -4.959 28.425 1.00 72.50 183 GLY A O 1
ATOM 1427 N N . THR A 1 184 ? -8.879 -3.306 28.415 1.00 80.88 184 THR A N 1
ATOM 1428 C CA . THR A 1 184 ? -9.748 -3.850 27.376 1.00 80.88 184 THR A CA 1
ATOM 1429 C C . THR A 1 184 ? -9.364 -3.292 26.013 1.00 80.88 184 THR A C 1
ATOM 1431 O O . THR A 1 184 ? -8.746 -2.231 25.883 1.00 80.88 184 THR A O 1
ATOM 1434 N N . GLN A 1 185 ? -9.732 -4.030 24.971 1.00 90.56 185 GLN A N 1
ATOM 1435 C CA . GLN A 1 185 ? -9.540 -3.626 23.585 1.00 90.56 185 GLN A CA 1
ATOM 1436 C C . GLN A 1 185 ? -10.839 -3.816 22.811 1.00 90.56 185 GLN A C 1
ATOM 1438 O O . GLN A 1 185 ? -11.673 -4.644 23.186 1.00 90.56 185 GLN A O 1
ATOM 1443 N N . SER A 1 186 ? -11.005 -3.043 21.744 1.00 92.12 186 SER A N 1
ATOM 1444 C CA . SER A 1 186 ? -12.103 -3.247 20.806 1.00 92.12 186 SER A CA 1
ATOM 1445 C C . SER A 1 186 ? -11.953 -4.593 20.084 1.00 92.12 186 SER A C 1
ATOM 1447 O O . SER A 1 186 ? -10.853 -5.161 20.035 1.00 92.12 186 SER A O 1
ATOM 1449 N N . PRO A 1 187 ? -13.019 -5.068 19.423 1.00 91.69 187 PRO A N 1
ATOM 1450 C CA . PRO A 1 187 ? -12.876 -5.974 18.292 1.00 91.69 187 PRO A CA 1
ATOM 1451 C C . PRO A 1 187 ? -11.919 -5.406 17.232 1.00 91.69 187 PRO A C 1
ATOM 1453 O O . PRO A 1 187 ? -11.617 -4.207 17.219 1.00 91.69 187 PRO A O 1
ATOM 1456 N N . GLU A 1 188 ? -11.448 -6.263 16.330 1.00 94.44 188 GLU A N 1
ATOM 1457 C CA . GLU A 1 188 ? -10.665 -5.807 15.181 1.00 94.44 188 GLU A CA 1
ATOM 1458 C C . GLU A 1 188 ? -11.503 -4.932 14.243 1.00 94.44 188 GLU A C 1
ATOM 1460 O O . GLU A 1 188 ? -12.710 -5.125 14.078 1.00 94.44 188 GLU A O 1
ATOM 1465 N N . SER A 1 189 ? -10.835 -3.957 13.631 1.00 96.00 189 SER A N 1
ATOM 1466 C CA . SER A 1 189 ? -11.368 -3.152 12.537 1.00 96.00 189 SER A CA 1
ATOM 1467 C C . SER A 1 189 ? -11.739 -3.998 11.319 1.00 96.00 189 SER A C 1
ATOM 1469 O O . SER A 1 189 ? -11.483 -5.201 11.245 1.00 96.00 189 SER A O 1
ATOM 1471 N N . ASN A 1 190 ? -12.228 -3.330 10.272 1.00 96.38 190 ASN A N 1
ATOM 1472 C CA . ASN A 1 190 ? -12.136 -3.893 8.931 1.00 96.38 190 ASN A CA 1
ATOM 1473 C C . ASN A 1 190 ? -10.677 -4.270 8.602 1.00 96.38 190 ASN A C 1
ATOM 1475 O O . ASN A 1 190 ? -9.746 -3.532 8.940 1.00 96.38 190 ASN A O 1
ATOM 1479 N N . VAL A 1 191 ? -10.504 -5.411 7.939 1.00 94.88 191 VAL A N 1
ATOM 1480 C CA . VAL A 1 191 ? -9.213 -5.884 7.431 1.00 94.88 191 VAL A CA 1
ATOM 1481 C C . VAL A 1 191 ? -9.019 -5.340 6.018 1.00 94.88 191 VAL A C 1
ATOM 1483 O O . VAL A 1 191 ? -9.954 -5.361 5.215 1.00 94.88 191 VAL A O 1
ATOM 1486 N N . VAL A 1 192 ? -7.822 -4.838 5.721 1.00 93.94 192 VAL A N 1
ATOM 1487 C CA . VAL A 1 192 ? -7.409 -4.426 4.374 1.00 93.94 192 VAL A CA 1
ATOM 1488 C C . VAL A 1 192 ? -6.254 -5.315 3.928 1.00 93.94 192 VAL A C 1
ATOM 1490 O O . VAL A 1 192 ? -5.275 -5.436 4.663 1.00 93.94 192 VAL A O 1
ATOM 1493 N N . GLU A 1 193 ? -6.385 -5.928 2.751 1.00 87.69 193 GLU A N 1
ATOM 1494 C CA . GLU A 1 193 ? -5.374 -6.795 2.122 1.00 87.69 193 GLU A CA 1
ATOM 1495 C C . GLU A 1 193 ? -4.648 -6.108 0.960 1.00 87.69 193 GLU A C 1
ATOM 1497 O O . GLU A 1 193 ? -5.297 -5.303 0.246 1.00 87.69 193 GLU A O 1
#